Protein AF-A0A314UIG1-F1 (afdb_monomer)

InterPro domains:
  IPR002885 Pentatricopeptide repeat [PF13041] (67-99)
  IPR002885 Pentatricopeptide repeat [PF13041] (122-171)
  IPR002885 Pentatricopeptide repeat [PF13041] (192-241)
  IPR002885 Pentatricopeptide repeat [PF13041] (267-310)
  IPR002885 Pentatricopeptide repeat [PS51375] (88-122)
  IPR002885 Pentatricopeptide repeat [PS51375] (123-157)
  IPR002885 Pentatricopeptide repeat [PS51375] (158-192)
  IPR002885 Pentatricopeptide repeat [PS51375] (193-227)
  IPR002885 Pentatricopeptide repeat [PS51375] (228-262)
  IPR002885 Pentatricopeptide repeat [PS51375] (263-297)
  IPR002885 Pentatricopeptide repeat [PS51375] (298-332)
  IPR002885 Pentatricopeptide repeat [TIGR00756] (90-124)
  IPR002885 Pentatricopeptide repeat [TIGR00756] (125-158)
  IPR002885 Pentatricopeptide repeat [TIGR00756] (160-194)
  IPR002885 Pentatricopeptide repeat [TIGR00756] (195-229)
  IPR002885 Pentatricopeptide repeat [TIGR00756] (230-263)
  IPR002885 Pentatricopeptide repeat [TIGR00756] (266-299)
  IPR002885 Pentatricopeptide repeat [TIGR00756] (300-330)
  IPR011990 Tetratricopeptide-like helical domain superfamily [G3DSA:1.25.40.10] (63-114)
  IPR011990 Tetratricopeptide-like helical domain superfamily [G3DSA:1.25.40.10] (115-209)

Nearest PDB structures (foldseek):
  5orm-assembly1_A  TM=8.569E-01  e=7.584E-19  synthetic construct
  5i9f-assembly1_A  TM=6.625E-01  e=8.276E-19  unidentified
  5i9g-assembly1_C  TM=6.550E-01  e=1.030E-18  unidentified
  4wn4-assembly2_B  TM=7.844E-01  e=2.392E-14  synthetic construct
  4m57-assembly1_A  TM=5.563E-01  e=6.346E-13  Zea mays

Foldseek 3Di:
DDDDDDDDDDDDDDYDDDDDDDDDDDDDDDDDDDDDDDDDDDDDDDPDDDPDDPVCPDDVVVVQQDDDNLVVLVVVVVVCVVVVHDDAQVSLLVNLLNCLVVLNNVSSVVSVVVCVVSVHDHALSSLLSSLLSCLVVLNLVVSVVSQVVCVVVVHHHDPSSLLSSLLSCLVVLVVVVNVVSVVVCVVVVHDDDQSSLLSNLLSCLVVLVLVVSVVSVVVCVVVVHDHALSSLLSNLLSCLVVLNLVVSVVSVVVCVVVVHDHDLSSLLSSLLSCLVVLVLVVSVVSVVVCVVVPHDNAPSSLVSNLSSCVVVVNNVVSVVSVVVCVVVVHDDDD

Solvent-accessible surface area (backbone atoms only — not comparable to full-atom values): 19902 Å² total; per-residue (Å²): 133,87,77,87,85,87,88,86,84,85,87,86,87,85,89,85,86,92,86,86,85,85,82,88,85,86,83,90,91,86,84,91,82,84,88,89,83,86,86,89,84,89,82,91,82,82,96,76,93,81,95,66,69,76,85,60,64,70,76,60,64,72,67,51,75,79,81,82,53,66,65,60,53,52,54,54,51,53,48,38,50,74,71,71,48,82,83,48,64,66,56,46,41,52,49,28,45,50,29,27,75,72,69,40,49,70,58,18,51,49,46,51,52,49,33,53,74,72,70,40,74,82,48,72,68,48,52,39,46,51,32,39,34,26,25,76,70,69,37,51,69,60,25,50,51,49,56,50,51,37,47,75,72,73,41,77,82,48,73,67,41,53,46,34,52,42,50,28,27,38,71,74,65,43,55,75,58,31,50,54,54,50,52,50,39,46,74,73,68,48,77,82,48,71,69,47,50,43,43,49,34,48,28,27,35,70,72,70,37,55,68,62,28,51,53,49,53,50,51,36,48,74,71,72,41,78,84,48,66,69,42,46,40,38,50,30,45,30,25,27,73,68,72,35,55,70,61,20,48,51,47,51,50,53,36,49,77,71,68,44,75,83,50,71,68,41,47,39,41,50,28,34,35,26,8,74,70,63,42,48,68,63,21,48,54,48,51,48,51,37,46,75,72,71,42,80,83,46,68,68,40,53,51,29,44,36,50,18,27,51,76,70,68,39,54,68,62,24,51,53,50,52,50,52,44,50,74,71,69,50,79,79,88,126

Radius of gyration: 31.88 Å; Cα contacts (8 Å, |Δi|>4): 329; chains: 1; bounding box: 76×87×68 Å

pLDDT: mean 73.18, std 22.36, range [21.39, 90.88]

Organism: NCBI:txid2094558

Secondary structure (DSSP, 8-state):
-----------------------------------------S-----SS--STTTSSSSSTTGGGSS--HHHHHHHHHHHHHTTPPP-HHHHHHHHHHHHHTT-HHHHHHHHHHHHHTT----HHHHHHHHHHHHHTT-HHHHHHHHHHHHHTTPPP-HHHHHHHHHHHHHHT-HHHHHHHHHHHHHTTPPP-HHHHHHHHHHHTTTT-HHHHHHHHHHHHHTTPPP-HHHHHHHHHHHHHTT-HHHHHHHHHHHHHTTPPPPHHHHHHHHHHHHHTT-HHHHHHHHHHHHHTTPPPPHHHHHHHHHHHHHTT-HHHHHHHHHHHHHTTPPP--

Sequence (334 aa):
MVSSPSNASASPSTSSLASSCTRAPKPSPRTLLSIPSTTGAIWCFSASVTPCISAIRARRFLTWWSKGSVQFAEEVFSEMIRNGVSPNVYTYNILIRGFSGAGNLKMGLYFFGEMERNGCLPNVVTYNTLIDAYCKLKKIDQAFELLRSMALKGLEPNLISYNAVINGLCREGRMNETSQVLEEMKRKGFVPDEVTCNTLISGYCKEDNFHQALVLQEEMRRNGLSPNVVTYTALINAMCKAKNLNRAMEFFDQMRVKGLRPNQRTYTTLIDGFSQQGFLNEAYDVLKEMTENGFSPSVVTYNALINGYCLLGRMEDAIGILQDMTRKGLPLMS

Mean predicted aligned error: 15.35 Å

Structure (mmCIF, N/CA/C/O backbone):
data_AF-A0A314UIG1-F1
#
_entry.id   AF-A0A314UIG1-F1
#
loop_
_atom_site.group_PDB
_atom_site.id
_atom_site.type_symbol
_atom_site.label_atom_id
_atom_site.label_alt_id
_atom_site.label_comp_id
_atom_site.label_asym_id
_atom_site.label_entity_id
_atom_site.label_seq_id
_atom_site.pdbx_PDB_ins_code
_atom_site.Cartn_x
_atom_site.Cartn_y
_atom_site.Cartn_z
_atom_site.occupancy
_atom_site.B_iso_or_equiv
_atom_site.auth_seq_id
_atom_site.auth_comp_id
_atom_site.auth_asym_id
_atom_site.auth_atom_id
_atom_site.pdbx_PDB_model_num
ATOM 1 N N . MET A 1 1 ? -44.983 35.971 -24.949 1.00 33.09 1 MET A N 1
ATOM 2 C CA . MET A 1 1 ? -45.755 37.171 -25.333 1.00 33.09 1 MET A CA 1
ATOM 3 C C . MET A 1 1 ? -46.109 37.876 -24.028 1.00 33.09 1 MET A C 1
ATOM 5 O O . MET A 1 1 ? -46.758 37.249 -23.210 1.00 33.09 1 MET A O 1
ATOM 9 N N . VAL A 1 2 ? -45.345 38.909 -23.639 1.00 29.23 2 VAL A N 1
ATOM 10 C CA . VAL A 1 2 ? -45.645 40.340 -23.916 1.00 29.23 2 VAL A CA 1
ATOM 11 C C . VAL A 1 2 ? -46.856 40.745 -23.055 1.00 29.23 2 VAL A C 1
ATOM 13 O O . VAL A 1 2 ? -47.902 40.142 -23.213 1.00 29.23 2 VAL A O 1
ATOM 16 N N . SER A 1 3 ? -46.837 41.690 -22.117 1.00 27.62 3 SER A N 1
ATOM 17 C CA . SER A 1 3 ? -45.873 42.708 -21.687 1.00 27.62 3 SER A CA 1
ATOM 18 C C . SER A 1 3 ? -46.531 43.504 -20.540 1.00 27.62 3 SER A C 1
ATOM 20 O O . SER A 1 3 ? -47.755 43.615 -20.499 1.00 27.62 3 SER A O 1
ATOM 22 N N . SER A 1 4 ? -45.736 44.115 -19.655 1.00 28.28 4 SER A N 1
ATOM 23 C CA . SER A 1 4 ? -46.119 45.324 -18.889 1.00 28.28 4 SER A CA 1
ATOM 24 C C . SER A 1 4 ? -46.552 46.451 -19.860 1.00 28.28 4 SER A C 1
ATOM 26 O O . SER A 1 4 ? -46.252 46.310 -21.051 1.00 28.28 4 SER A O 1
ATOM 28 N N . PRO A 1 5 ? -47.175 47.585 -19.447 1.00 40.78 5 PRO A N 1
ATOM 29 C CA . PRO A 1 5 ? -46.446 48.648 -18.711 1.00 40.78 5 PRO A CA 1
ATOM 30 C C . PRO A 1 5 ? -47.380 49.546 -17.818 1.00 40.78 5 PRO A C 1
ATOM 32 O O . PRO A 1 5 ? -48.593 49.550 -17.973 1.00 40.78 5 PRO A O 1
ATOM 35 N N . SER A 1 6 ? -46.946 50.109 -16.683 1.00 26.45 6 SER A N 1
ATOM 36 C CA . SER A 1 6 ? -46.190 51.363 -16.451 1.00 26.45 6 SER A CA 1
ATOM 37 C C . SER A 1 6 ? -47.032 52.606 -16.107 1.00 26.45 6 SER A C 1
ATOM 39 O O . SER A 1 6 ? -48.026 52.882 -16.770 1.00 26.45 6 SER A O 1
ATOM 41 N N . ASN A 1 7 ? -46.423 53.417 -15.231 1.00 25.61 7 ASN A N 1
ATOM 42 C CA . ASN A 1 7 ? -46.521 54.875 -15.047 1.00 25.61 7 ASN A CA 1
ATOM 43 C C . ASN A 1 7 ? -47.641 55.424 -14.156 1.00 25.61 7 ASN A C 1
ATOM 45 O O . ASN A 1 7 ? -48.759 54.941 -14.191 1.00 25.61 7 ASN A O 1
ATOM 49 N N . ALA A 1 8 ? -47.465 56.520 -13.413 1.00 26.70 8 ALA A N 1
ATOM 50 C CA . ALA A 1 8 ? -46.333 57.313 -12.897 1.00 26.70 8 ALA A CA 1
ATOM 51 C C . ALA A 1 8 ? -46.978 58.584 -12.303 1.00 26.70 8 ALA A C 1
ATOM 53 O O . ALA A 1 8 ? -47.890 59.095 -12.939 1.00 26.70 8 ALA A O 1
ATOM 54 N N . SER A 1 9 ? -46.482 59.109 -11.173 1.00 25.02 9 SER A N 1
ATOM 55 C CA . SER A 1 9 ? -46.450 60.550 -10.790 1.00 25.02 9 SER A CA 1
ATOM 56 C C . SER A 1 9 ? -46.311 60.658 -9.262 1.00 25.02 9 SER A C 1
ATOM 58 O O . SER A 1 9 ? -47.168 60.166 -8.539 1.00 25.02 9 SER A O 1
ATOM 60 N N . ALA A 1 10 ? -45.165 61.073 -8.720 1.00 25.02 10 ALA A N 1
ATOM 61 C CA . ALA A 1 10 ? -44.702 62.458 -8.527 1.00 25.02 10 ALA A CA 1
ATOM 62 C C . ALA A 1 10 ? -45.019 62.993 -7.108 1.00 25.02 10 ALA A C 1
ATOM 64 O O . ALA A 1 10 ? -46.161 63.035 -6.671 1.00 25.02 10 ALA A O 1
ATOM 65 N N . SER A 1 11 ? -43.946 63.374 -6.409 1.00 24.02 11 SER A N 1
ATOM 66 C CA . SER A 1 11 ? -43.832 64.064 -5.106 1.00 24.02 11 SER A CA 1
ATOM 67 C C . SER A 1 11 ? -44.469 65.470 -5.093 1.00 24.02 11 SER A C 1
ATOM 69 O O . SER A 1 11 ? -44.664 66.007 -6.185 1.00 24.02 11 SER A O 1
ATOM 71 N N . PRO A 1 12 ? -44.720 66.126 -3.929 1.00 30.98 12 PRO A N 1
ATOM 72 C CA . PRO A 1 12 ? -43.694 66.997 -3.284 1.00 30.98 12 PRO A CA 1
ATOM 73 C C . PRO A 1 12 ? -43.841 67.122 -1.723 1.00 30.98 12 PRO A C 1
ATOM 75 O O . PRO A 1 12 ? -44.922 66.960 -1.179 1.00 30.98 12 PRO A O 1
ATOM 78 N N . SER A 1 13 ? -42.768 67.171 -0.914 1.00 23.00 13 SER A N 1
ATOM 79 C CA . SER A 1 13 ? -42.008 68.342 -0.393 1.00 23.00 13 SER A CA 1
ATOM 80 C C . SER A 1 13 ? -42.388 68.843 1.021 1.00 23.00 13 SER A C 1
ATOM 82 O O . SER A 1 13 ? -43.560 68.868 1.371 1.00 23.00 13 SER A O 1
ATOM 84 N N . THR A 1 14 ? -41.375 69.396 1.717 1.00 25.33 14 THR A N 1
ATOM 85 C CA . THR A 1 14 ? -41.363 70.266 2.932 1.00 25.33 14 THR A CA 1
ATOM 86 C C . THR A 1 14 ? -41.369 69.550 4.300 1.00 25.33 14 THR A C 1
ATOM 88 O O . THR A 1 14 ? -42.291 68.819 4.619 1.00 25.33 14 THR A O 1
ATOM 91 N N . SER A 1 15 ? -40.239 69.518 5.035 1.00 23.92 15 SER A N 1
ATOM 92 C CA . SER A 1 15 ? -39.657 70.540 5.959 1.00 23.92 15 SER A CA 1
ATOM 93 C C . SER A 1 15 ? -40.054 70.197 7.409 1.00 23.92 15 SER A C 1
ATOM 95 O O . SER A 1 15 ? -41.189 69.798 7.601 1.00 23.92 15 SER A O 1
ATOM 97 N N . SER A 1 16 ? -39.292 70.313 8.495 1.00 24.16 16 SER A N 1
ATOM 98 C CA . SER A 1 16 ? -38.015 70.931 8.882 1.00 24.16 16 SER A CA 1
ATOM 99 C C . SER A 1 16 ? -37.762 70.468 10.348 1.00 24.16 16 SER A C 1
ATOM 101 O O . SER A 1 16 ? -38.713 70.120 11.041 1.00 24.16 16 SER A O 1
ATOM 103 N N . LEU A 1 17 ? -36.533 70.209 10.812 1.00 27.31 17 LEU A N 1
ATOM 104 C CA . LEU A 1 17 ? -35.744 70.974 11.818 1.00 27.31 17 LEU A CA 1
ATOM 105 C C . LEU A 1 17 ? -34.985 69.894 12.633 1.00 27.31 17 LEU A C 1
ATOM 107 O O . LEU A 1 17 ? -35.617 69.040 13.238 1.00 27.31 17 LEU A O 1
ATOM 111 N N . ALA A 1 18 ? -33.678 69.673 12.485 1.00 24.95 18 ALA A N 1
ATOM 112 C CA . ALA A 1 18 ? -32.529 70.491 12.893 1.00 24.95 18 ALA A CA 1
ATOM 113 C C . ALA A 1 18 ? -32.310 70.586 14.420 1.00 24.95 18 ALA A C 1
ATOM 115 O O . ALA A 1 18 ? -32.952 71.372 15.105 1.00 24.95 18 ALA A O 1
ATOM 116 N N . SER A 1 19 ? -31.341 69.811 14.921 1.00 25.78 19 SER A N 1
ATOM 117 C CA . SER A 1 19 ? -30.297 70.159 15.916 1.00 25.78 19 SER A CA 1
ATOM 118 C C . SER A 1 19 ? -29.638 68.843 16.376 1.00 25.78 19 SER A C 1
ATOM 120 O O . SER A 1 19 ? -30.328 67.860 16.591 1.00 25.78 19 SER A O 1
ATOM 122 N N . SER A 1 20 ? -28.327 68.657 16.499 1.00 26.02 20 SER A N 1
ATOM 123 C CA . SER A 1 20 ? -27.146 69.498 16.305 1.00 26.02 20 SER A CA 1
ATOM 124 C C . SER A 1 20 ? -25.926 68.558 16.305 1.00 26.02 20 SER A C 1
ATOM 126 O O . SER A 1 20 ? -25.688 67.875 17.298 1.00 26.02 20 SER A O 1
ATOM 128 N N . CYS A 1 21 ? -25.145 68.526 15.221 1.00 22.70 21 CYS A N 1
ATOM 129 C CA . CYS A 1 21 ? -23.821 67.893 15.167 1.00 22.70 21 CYS A CA 1
ATOM 130 C C . CYS A 1 21 ? -22.794 68.923 14.687 1.00 22.70 21 CYS A C 1
ATOM 132 O O . CYS A 1 21 ? -22.942 69.492 13.605 1.00 22.70 21 CYS A O 1
ATOM 134 N N . THR A 1 22 ? -21.725 69.124 15.454 1.00 28.41 22 THR A N 1
ATOM 135 C CA . THR A 1 22 ? -20.537 69.892 15.063 1.00 28.41 22 THR A CA 1
ATOM 136 C C . THR A 1 22 ? -19.372 68.952 14.698 1.00 28.41 22 THR A C 1
ATOM 138 O O . THR A 1 22 ? -18.928 68.151 15.510 1.00 28.41 22 THR A O 1
ATOM 141 N N . ARG A 1 23 ? -18.960 69.059 13.417 1.00 26.19 23 ARG A N 1
ATOM 142 C CA . ARG A 1 23 ? -17.667 68.812 12.705 1.00 26.19 23 ARG A CA 1
ATOM 143 C C . ARG A 1 23 ? -16.524 68.057 13.430 1.00 26.19 23 ARG A C 1
ATOM 145 O O . ARG A 1 23 ? -16.112 68.494 14.489 1.00 26.19 23 ARG A O 1
ATOM 152 N N . ALA A 1 24 ? -16.002 66.925 12.908 1.00 25.25 24 ALA A N 1
ATOM 153 C CA . ALA A 1 24 ? -15.064 66.692 11.757 1.00 25.25 24 ALA A CA 1
ATOM 154 C C . ALA A 1 24 ? -13.559 66.887 12.132 1.00 25.25 24 ALA A C 1
ATOM 156 O O . ALA A 1 24 ? -13.332 67.722 13.000 1.00 25.25 24 ALA A O 1
ATOM 157 N N . PRO A 1 25 ? -12.530 66.214 11.522 1.00 28.94 25 PRO A N 1
ATOM 158 C CA . PRO A 1 25 ? -12.453 65.733 10.125 1.00 28.94 25 PRO A CA 1
ATOM 159 C C . PRO A 1 25 ? -11.744 64.369 9.839 1.00 28.94 25 PRO A C 1
ATOM 161 O O . PRO A 1 25 ? -11.112 63.755 10.691 1.00 28.94 25 PRO A O 1
ATOM 164 N N . LYS A 1 26 ? -11.862 63.912 8.576 1.00 31.61 26 LYS A N 1
ATOM 165 C CA . LYS A 1 26 ? -11.169 62.761 7.936 1.00 31.61 26 LYS A CA 1
ATOM 166 C C . LYS A 1 26 ? -9.724 63.117 7.512 1.00 31.61 26 LYS A C 1
ATOM 168 O O . LYS A 1 26 ? -9.427 64.305 7.401 1.00 31.61 26 LYS A O 1
ATOM 173 N N . PRO A 1 27 ? -8.891 62.127 7.110 1.00 27.33 27 PRO A N 1
ATOM 174 C CA . PRO A 1 27 ? -8.661 61.998 5.659 1.00 27.33 27 PRO A CA 1
ATOM 175 C C . PRO A 1 27 ? -8.496 60.563 5.085 1.00 27.33 27 PRO A C 1
ATOM 177 O O . PRO A 1 27 ? -7.788 59.722 5.618 1.00 27.33 27 PRO A O 1
ATOM 180 N N . SER A 1 28 ? -9.132 60.395 3.914 1.00 24.17 28 SER A N 1
ATOM 181 C CA . SER A 1 28 ? -8.752 59.706 2.654 1.00 24.17 28 SER A CA 1
ATOM 182 C C . SER A 1 28 ? -8.385 58.202 2.532 1.00 24.17 28 SER A C 1
ATOM 184 O O . SER A 1 28 ? -7.891 57.597 3.475 1.00 24.17 28 SER A O 1
ATOM 186 N N . PRO A 1 29 ? -8.610 57.598 1.333 1.00 32.72 29 PRO A N 1
ATOM 187 C CA . PRO A 1 29 ? -8.891 56.166 1.162 1.00 32.72 29 PRO A CA 1
ATOM 188 C C . PRO A 1 29 ? -7.926 55.400 0.224 1.00 32.72 29 PRO A C 1
ATOM 190 O O . PRO A 1 29 ? -7.609 55.877 -0.861 1.00 32.72 29 PRO A O 1
ATOM 193 N N . ARG A 1 30 ? -7.571 54.159 0.586 1.00 25.00 30 ARG A N 1
ATOM 194 C CA . ARG A 1 30 ? -7.129 53.025 -0.272 1.00 25.00 30 ARG A CA 1
ATOM 195 C C . ARG A 1 30 ? -7.316 51.759 0.593 1.00 25.00 30 ARG A C 1
ATOM 197 O O . ARG A 1 30 ? -6.871 51.785 1.729 1.00 25.00 30 ARG A O 1
ATOM 204 N N . THR A 1 31 ? -7.990 50.659 0.256 1.00 27.00 31 THR A N 1
ATOM 205 C CA . THR A 1 31 ? -8.534 50.096 -0.986 1.00 27.00 31 THR A CA 1
ATOM 206 C C . THR A 1 31 ? -9.674 49.136 -0.588 1.00 27.00 31 THR A C 1
ATOM 208 O O . THR A 1 31 ? -9.565 48.433 0.414 1.00 27.00 31 THR A O 1
ATOM 211 N N . LEU A 1 32 ? -10.771 49.136 -1.348 1.00 24.08 32 LEU A N 1
ATOM 212 C CA . LEU A 1 32 ? -11.947 48.262 -1.217 1.00 24.08 32 LEU A CA 1
ATOM 213 C C . LEU A 1 32 ? -11.684 46.839 -1.738 1.00 24.08 32 LEU A C 1
ATOM 215 O O . LEU A 1 32 ? -10.988 46.707 -2.740 1.00 24.08 32 LEU A O 1
ATOM 219 N N . LEU A 1 33 ? -12.320 45.838 -1.106 1.00 23.20 33 LEU A N 1
ATOM 220 C CA . LEU A 1 33 ? -13.122 44.724 -1.684 1.00 23.20 33 LEU A CA 1
ATOM 221 C C . LEU A 1 33 ? -13.411 43.695 -0.550 1.00 23.20 33 LEU A C 1
ATOM 223 O O . LEU A 1 33 ? -12.501 43.012 -0.094 1.00 23.20 33 LEU A O 1
ATOM 227 N N . SER A 1 34 ? -14.560 43.779 0.154 1.00 21.39 34 SER A N 1
ATOM 228 C CA . SER A 1 34 ? -15.824 43.004 -0.057 1.00 21.39 34 SER A CA 1
ATOM 229 C C . SER A 1 34 ? -15.658 41.479 0.171 1.00 21.39 34 SER A 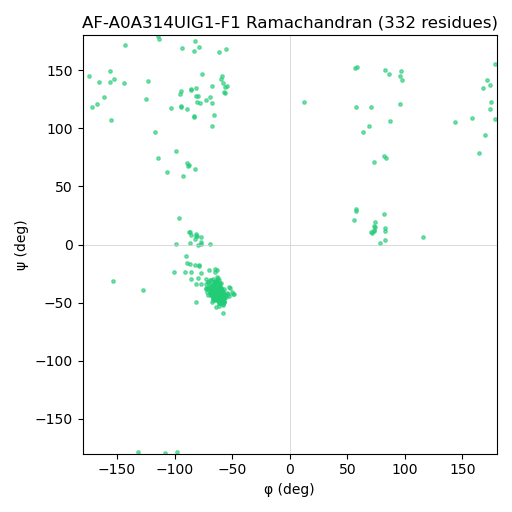C 1
ATOM 231 O O . SER A 1 34 ? -15.052 40.834 -0.676 1.00 21.39 34 SER A O 1
ATOM 233 N N . ILE A 1 35 ? -15.974 40.865 1.337 1.00 26.73 35 ILE A N 1
ATOM 234 C CA . ILE A 1 35 ? -17.287 40.508 1.983 1.00 26.73 35 ILE A CA 1
ATOM 235 C C . ILE A 1 35 ? -18.181 39.616 1.067 1.00 26.73 35 ILE A C 1
ATOM 237 O O . ILE A 1 35 ? -18.100 39.865 -0.134 1.00 26.73 35 ILE A O 1
ATOM 241 N N . PRO A 1 36 ? -19.117 38.707 1.496 1.00 40.69 36 PRO A N 1
ATOM 242 C CA . PRO A 1 36 ? -19.486 38.001 2.767 1.00 40.69 36 PRO A CA 1
ATOM 243 C C . PRO A 1 36 ? -19.690 36.449 2.567 1.00 40.69 36 PRO A C 1
ATOM 245 O O . PRO A 1 36 ? -19.547 35.946 1.463 1.00 40.69 36 PRO A O 1
ATOM 248 N N . SER A 1 37 ? -20.058 35.582 3.530 1.00 22.44 37 SER A N 1
ATOM 249 C CA . SER A 1 37 ? -21.412 35.508 4.119 1.00 22.44 37 SER A CA 1
ATOM 250 C C . SER A 1 37 ? -21.626 34.337 5.097 1.00 22.44 37 SER A C 1
ATOM 252 O O . SER A 1 37 ? -21.233 33.208 4.832 1.00 22.44 37 SER A O 1
ATOM 254 N N . THR A 1 38 ? -22.302 34.692 6.206 1.00 25.05 38 THR A N 1
ATOM 255 C CA . THR A 1 38 ? -23.365 33.968 6.945 1.00 25.05 38 THR A CA 1
ATOM 256 C C . THR A 1 38 ? -23.039 32.567 7.476 1.00 25.05 38 THR A C 1
ATOM 258 O O . THR A 1 38 ? -22.790 31.656 6.708 1.00 25.05 38 THR A O 1
ATOM 261 N N . THR A 1 39 ? -23.059 32.272 8.774 1.00 29.05 39 THR A N 1
ATOM 262 C CA . THR A 1 39 ? -24.029 32.659 9.812 1.00 29.05 39 THR A CA 1
ATOM 263 C C . THR A 1 39 ? -23.350 32.625 11.183 1.00 29.05 39 THR A C 1
ATOM 265 O O . THR A 1 39 ? -23.074 31.560 11.731 1.00 29.05 39 THR A O 1
ATOM 268 N N . GLY A 1 40 ? -23.088 33.804 11.741 1.00 28.92 40 GLY A N 1
ATOM 269 C CA . GLY A 1 40 ? -22.705 33.997 13.132 1.00 28.92 40 GLY A CA 1
ATOM 270 C C . GLY A 1 40 ? -23.781 34.820 13.816 1.00 28.92 40 GLY A C 1
ATOM 271 O O . GLY A 1 40 ? -23.801 36.032 13.663 1.00 28.92 40 GLY A O 1
ATOM 272 N N . ALA A 1 41 ? -24.695 34.146 14.499 1.00 30.39 41 ALA A N 1
ATOM 273 C CA . ALA A 1 41 ? -25.534 34.664 15.574 1.00 30.39 41 ALA A CA 1
ATOM 274 C C . ALA A 1 41 ? -26.491 33.535 15.925 1.00 30.39 41 ALA A C 1
ATOM 276 O O . ALA A 1 41 ? -27.176 33.057 15.028 1.00 30.39 41 ALA A O 1
ATOM 277 N N . ILE A 1 42 ? -26.496 33.106 17.186 1.00 27.81 42 ILE A N 1
ATOM 278 C CA . ILE A 1 42 ? -27.683 32.747 17.972 1.00 27.81 42 ILE A CA 1
ATOM 279 C C . ILE A 1 42 ? -27.174 32.163 19.316 1.00 27.81 42 ILE A C 1
ATOM 281 O O . ILE A 1 42 ? -26.472 31.156 19.353 1.00 27.81 42 ILE A O 1
ATOM 285 N N . TRP A 1 43 ? -27.521 32.883 20.393 1.00 25.61 43 TRP A N 1
ATOM 286 C CA . TRP A 1 43 ? -27.323 32.632 21.835 1.00 25.61 43 TRP A CA 1
ATOM 287 C C . TRP A 1 43 ? -25.981 33.012 22.496 1.00 25.61 43 TRP A C 1
ATOM 289 O O . TRP A 1 43 ? -25.216 32.175 22.963 1.00 25.61 43 TRP A O 1
ATOM 299 N N . CYS A 1 44 ? -25.793 34.321 22.699 1.00 27.36 44 CYS A N 1
ATOM 300 C CA . CYS A 1 44 ? -25.467 34.820 24.039 1.00 27.36 44 CYS A CA 1
ATOM 301 C C . CYS A 1 44 ? -26.792 34.979 24.792 1.00 27.36 44 CYS A C 1
ATOM 303 O O . CYS A 1 44 ? -27.539 35.874 24.426 1.00 27.36 44 CYS A O 1
ATOM 305 N N . PHE A 1 45 ? -27.097 34.154 25.795 1.00 23.12 45 PHE A N 1
ATOM 306 C CA . PHE A 1 45 ? -27.873 34.570 26.974 1.00 23.12 45 PHE A CA 1
ATOM 307 C C . PHE A 1 45 ? -27.743 33.523 28.096 1.00 23.12 45 PHE A C 1
ATOM 309 O O . PHE A 1 45 ? -27.746 32.327 27.840 1.00 23.12 45 PHE A O 1
ATOM 316 N N . SER A 1 46 ? -27.624 34.041 29.323 1.00 23.98 46 SER A N 1
ATOM 317 C CA . SER A 1 46 ? -27.444 33.396 30.638 1.00 23.98 46 SER A CA 1
ATOM 318 C C . SER A 1 46 ? -26.018 32.970 31.033 1.00 23.98 46 SER A C 1
ATOM 320 O O . SER A 1 46 ? -25.649 31.798 31.077 1.00 23.98 46 SER A O 1
ATOM 322 N N . ALA A 1 47 ? -25.233 33.975 31.423 1.00 33.84 47 ALA A N 1
ATOM 323 C CA . ALA A 1 47 ? -24.095 33.836 32.317 1.00 33.84 47 ALA A CA 1
ATOM 324 C C . ALA A 1 47 ? -24.588 33.450 33.721 1.00 33.84 47 ALA A C 1
ATOM 326 O O . ALA A 1 47 ? -25.082 34.305 34.449 1.00 33.84 47 ALA A O 1
ATOM 327 N N . SER A 1 48 ? -24.475 32.172 34.082 1.00 30.05 48 SER A N 1
ATOM 328 C CA . SER A 1 48 ? -24.321 31.666 35.454 1.00 30.05 48 SER A CA 1
ATOM 329 C C . SER A 1 48 ? -24.033 30.165 35.369 1.00 30.05 48 SER A C 1
ATOM 331 O O . SER A 1 48 ? -24.847 29.410 34.858 1.00 30.05 48 SER A O 1
ATOM 333 N N . VAL A 1 49 ? -22.861 29.754 35.865 1.00 33.97 49 VAL A N 1
ATOM 334 C CA . VAL A 1 49 ? -22.386 28.358 35.996 1.00 33.97 49 VAL A CA 1
ATOM 335 C C . VAL A 1 49 ? -21.981 27.641 34.690 1.00 33.97 49 VAL A C 1
ATOM 337 O O . VAL A 1 49 ? -22.667 26.731 34.251 1.00 33.97 49 VAL A O 1
ATOM 340 N N . THR A 1 50 ? -20.847 28.023 34.074 1.00 35.94 50 THR A N 1
ATOM 341 C CA . THR A 1 50 ? -19.796 27.134 33.473 1.00 35.94 50 THR A CA 1
ATOM 342 C C . THR A 1 50 ? -18.839 27.901 32.532 1.00 35.94 50 THR A C 1
ATOM 344 O O . THR A 1 50 ? -18.931 27.797 31.308 1.00 35.94 50 THR A O 1
ATOM 347 N N . PRO A 1 51 ? -17.847 28.650 33.046 1.00 32.00 51 PRO A N 1
ATOM 348 C CA . PRO A 1 51 ? -16.797 29.223 32.212 1.00 32.00 51 PRO A CA 1
ATOM 349 C C . PRO A 1 51 ? -15.538 28.345 32.267 1.00 32.00 51 PRO A C 1
ATOM 351 O O . PRO A 1 51 ? -14.619 28.649 33.011 1.00 32.00 51 PRO A O 1
ATOM 354 N N . CYS A 1 52 ? -15.486 27.248 31.503 1.00 35.25 52 CYS A N 1
ATOM 355 C CA . CYS A 1 52 ? -14.225 26.510 31.261 1.00 35.25 52 CYS A CA 1
ATOM 356 C C . CYS A 1 52 ? -14.207 25.739 29.928 1.00 35.25 52 CYS A C 1
ATOM 358 O O . CYS A 1 52 ? -13.161 25.608 29.299 1.00 35.25 52 CYS A O 1
ATOM 360 N N . ILE A 1 53 ? -15.353 25.253 29.442 1.00 43.00 53 ILE A N 1
ATOM 361 C CA . ILE A 1 53 ? -15.353 24.218 28.391 1.00 43.00 53 ILE A CA 1
ATOM 362 C C . ILE A 1 53 ? -15.388 24.788 26.957 1.00 43.00 53 ILE A C 1
ATOM 364 O O . ILE A 1 53 ? -14.924 24.134 26.022 1.00 43.00 53 ILE A O 1
ATOM 368 N N . SER A 1 54 ? -15.886 26.008 26.741 1.00 36.16 54 SER A N 1
ATOM 369 C CA . SER A 1 54 ? -16.020 26.585 25.390 1.00 36.16 54 SER A CA 1
ATOM 370 C C . SER A 1 54 ? -14.720 27.194 24.846 1.00 36.16 54 SER A C 1
ATOM 372 O O . SER A 1 54 ? -14.441 27.075 23.654 1.00 36.16 54 SER A O 1
ATOM 374 N N . ALA A 1 55 ? -13.881 27.783 25.702 1.00 35.44 55 ALA A N 1
ATOM 375 C CA . ALA A 1 55 ? -12.662 28.482 25.279 1.00 35.44 55 ALA A CA 1
ATOM 376 C C . ALA A 1 55 ? -11.497 27.541 24.906 1.00 35.44 55 ALA A C 1
ATOM 378 O O . ALA A 1 55 ? -10.634 27.898 24.104 1.00 35.44 55 ALA A O 1
ATOM 379 N N . ILE A 1 56 ? -11.484 26.315 25.436 1.00 40.78 56 ILE A N 1
ATOM 380 C CA . ILE A 1 56 ? -10.411 25.332 25.198 1.00 40.78 56 ILE A CA 1
ATOM 381 C C . ILE A 1 56 ? -10.618 24.582 23.864 1.00 40.78 56 ILE A C 1
ATOM 383 O O . ILE A 1 56 ? -9.681 24.018 23.303 1.00 40.78 56 ILE A O 1
ATOM 387 N N . ARG A 1 57 ? -11.831 24.609 23.295 1.00 40.97 57 ARG A N 1
ATOM 388 C CA . ARG A 1 57 ? -12.315 23.532 22.420 1.00 40.97 57 ARG A CA 1
ATOM 389 C C . ARG A 1 57 ? -11.964 23.590 20.930 1.00 40.97 57 ARG A C 1
ATOM 391 O O . ARG A 1 57 ? -12.079 22.555 20.290 1.00 40.97 57 ARG A O 1
ATOM 398 N N . ALA A 1 58 ? -11.542 24.718 20.349 1.00 38.28 58 ALA A N 1
ATOM 399 C CA . ALA A 1 58 ? -11.493 24.805 18.874 1.00 38.28 58 ALA A CA 1
ATOM 400 C C . ALA A 1 58 ? -10.159 25.252 18.251 1.00 38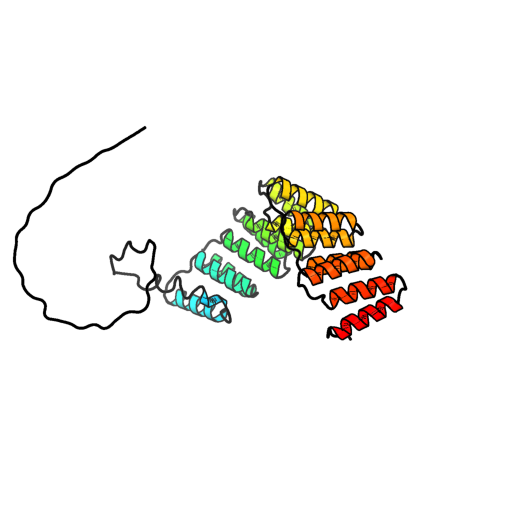.28 58 ALA A C 1
ATOM 402 O O . ALA A 1 58 ? -9.758 24.696 17.233 1.00 38.28 58 ALA A O 1
ATOM 403 N N . ARG A 1 59 ? -9.436 26.222 18.830 1.00 34.97 59 ARG A N 1
ATOM 404 C CA . ARG A 1 59 ? -8.210 26.769 18.198 1.00 34.97 59 ARG A CA 1
ATOM 405 C C . ARG A 1 59 ? -6.889 26.224 18.746 1.00 34.97 59 ARG A C 1
ATOM 407 O O . ARG A 1 59 ? -5.904 26.231 18.021 1.00 34.97 59 ARG A O 1
ATOM 414 N N . ARG A 1 60 ? -6.861 25.716 19.984 1.00 35.50 60 ARG A N 1
ATOM 415 C CA . ARG A 1 60 ? -5.654 25.121 20.597 1.00 35.50 60 ARG A CA 1
ATOM 416 C C . ARG A 1 60 ? -5.457 23.637 20.259 1.00 35.50 60 ARG A C 1
ATOM 418 O O . ARG A 1 60 ? -4.329 23.170 20.252 1.00 35.50 60 ARG A O 1
ATOM 425 N N . PHE A 1 61 ? -6.523 22.915 19.915 1.00 45.22 61 PHE A N 1
ATOM 426 C CA . PHE A 1 61 ? -6.462 21.475 19.624 1.00 45.22 61 PHE A CA 1
ATOM 427 C C . PHE A 1 61 ? -5.790 21.124 18.287 1.00 45.22 61 PHE A C 1
ATOM 429 O O . PHE A 1 61 ? -5.177 20.069 18.175 1.00 45.22 61 PHE A O 1
ATOM 436 N N . LEU A 1 62 ? -5.864 21.996 17.276 1.00 35.84 62 LEU A N 1
ATOM 437 C CA . LEU A 1 62 ? -5.205 21.758 15.983 1.00 35.84 62 LEU A CA 1
ATOM 438 C C . LEU A 1 62 ? -3.703 22.083 16.022 1.00 35.84 62 LEU A C 1
ATOM 440 O O . LEU A 1 62 ? -2.920 21.451 15.320 1.00 35.84 62 LEU A O 1
ATOM 444 N N . THR A 1 63 ? -3.280 23.018 16.878 1.00 36.03 63 THR A N 1
ATOM 445 C CA . THR A 1 63 ? -1.859 23.352 17.070 1.00 36.03 63 THR A CA 1
ATOM 446 C C . THR A 1 63 ? -1.121 22.342 17.958 1.00 36.03 63 THR A C 1
ATOM 448 O O . THR A 1 63 ? 0.103 22.253 17.881 1.00 36.03 63 THR A O 1
ATOM 451 N N . TRP A 1 64 ? -1.849 21.523 18.729 1.00 41.50 64 TRP A N 1
ATOM 452 C CA . TRP A 1 64 ? -1.307 20.472 19.600 1.00 41.50 64 TRP A CA 1
ATOM 453 C C . TRP A 1 64 ? -0.565 19.348 18.870 1.00 41.50 64 TRP A C 1
ATOM 455 O O . TRP A 1 64 ? 0.236 18.672 19.497 1.00 41.50 64 TRP A O 1
ATOM 465 N N . TRP A 1 65 ? -0.790 19.093 17.580 1.00 46.12 65 TRP A N 1
ATOM 466 C CA . TRP A 1 65 ? -0.286 17.847 16.977 1.00 46.12 65 TRP A CA 1
ATOM 467 C C . TRP A 1 65 ? 1.126 17.936 16.378 1.00 46.12 65 TRP A C 1
ATOM 469 O O . TRP A 1 65 ? 1.694 16.921 15.985 1.00 46.12 65 TRP A O 1
ATOM 479 N N . SER A 1 66 ? 1.710 19.133 16.263 1.00 41.72 66 SER A N 1
ATOM 480 C CA . SER A 1 66 ? 2.811 19.306 15.306 1.00 41.72 66 SER A CA 1
ATOM 481 C C . SER A 1 66 ? 4.231 19.033 15.808 1.00 41.72 66 SER A C 1
ATOM 483 O O . SER A 1 66 ? 5.072 18.846 14.939 1.00 41.72 66 SER A O 1
ATOM 485 N N . LYS A 1 67 ? 4.533 18.962 17.119 1.00 38.84 67 LYS A N 1
ATOM 486 C CA . LYS A 1 67 ? 5.859 18.553 17.659 1.00 38.84 67 LYS A CA 1
ATOM 487 C C . LYS A 1 67 ? 5.869 18.624 19.204 1.00 38.84 67 LYS A C 1
ATOM 489 O O . LYS A 1 67 ? 5.901 19.722 19.742 1.00 38.84 67 LYS A O 1
ATOM 494 N N . GLY A 1 68 ? 5.870 17.483 19.913 1.00 53.81 68 GLY A N 1
ATOM 495 C CA . GLY A 1 68 ? 6.232 17.410 21.353 1.00 53.81 68 GLY A CA 1
ATOM 496 C C . GLY A 1 68 ? 5.167 16.977 22.388 1.00 53.81 68 GLY A C 1
ATOM 497 O O . GLY A 1 68 ? 5.444 17.006 23.580 1.00 53.81 68 GLY A O 1
ATOM 498 N N . SER A 1 69 ? 3.970 16.545 21.982 1.00 58.12 69 SER A N 1
ATOM 499 C CA . SER A 1 69 ? 2.744 16.605 22.817 1.00 58.12 69 SER A CA 1
ATOM 500 C C . SER A 1 69 ? 2.327 15.362 23.619 1.00 58.12 69 SER A C 1
ATOM 502 O O . SER A 1 69 ? 1.148 15.212 23.934 1.00 58.12 69 SER A O 1
ATOM 504 N N . VAL A 1 70 ? 3.242 14.448 23.941 1.00 63.66 70 VAL A N 1
ATOM 505 C CA . VAL A 1 70 ? 2.886 13.205 24.662 1.00 63.66 70 VAL A CA 1
ATOM 506 C C . VAL A 1 70 ? 2.760 13.458 26.172 1.00 63.66 70 VAL A C 1
ATOM 508 O O . VAL A 1 70 ? 1.730 13.140 26.754 1.00 63.66 70 VAL A O 1
ATOM 511 N N . GLN A 1 71 ? 3.752 14.113 26.786 1.00 63.84 71 GLN A N 1
ATOM 512 C CA . GLN A 1 71 ? 3.745 14.456 28.221 1.00 63.84 71 GLN A CA 1
ATOM 513 C C . GLN A 1 71 ? 2.673 15.500 28.563 1.00 63.84 71 GLN A C 1
ATOM 515 O O . GLN A 1 71 ? 1.948 15.366 29.543 1.00 63.84 71 GLN A O 1
ATOM 520 N N . PHE A 1 72 ? 2.492 16.497 27.694 1.00 68.94 72 PHE A N 1
ATOM 521 C CA . PHE A 1 72 ? 1.485 17.541 27.892 1.00 68.94 72 PHE A CA 1
ATOM 522 C C . PHE A 1 72 ? 0.047 16.988 27.894 1.00 68.94 72 PHE A C 1
ATOM 524 O O . PHE A 1 72 ? -0.820 17.498 28.599 1.00 68.94 72 PHE A O 1
ATOM 531 N N . ALA A 1 73 ? -0.218 15.912 27.144 1.00 72.62 73 ALA A N 1
ATOM 532 C CA . ALA A 1 73 ? -1.522 15.252 27.160 1.00 72.62 73 ALA A CA 1
ATOM 533 C C . ALA A 1 73 ? -1.820 14.579 28.516 1.00 72.62 73 ALA A C 1
ATOM 535 O O . ALA A 1 73 ? -2.966 14.603 28.967 1.00 72.62 73 ALA A O 1
ATOM 536 N N . GLU A 1 74 ? -0.805 14.023 29.185 1.00 72.69 74 GLU A N 1
ATOM 537 C CA . GLU A 1 74 ? -0.928 13.412 30.518 1.00 72.69 74 GLU A CA 1
ATOM 538 C C . GLU A 1 74 ? -1.141 14.464 31.611 1.00 72.69 74 GLU A C 1
ATOM 540 O O . GLU A 1 74 ? -1.981 14.280 32.496 1.00 72.69 74 GLU A O 1
ATOM 545 N N . GLU A 1 75 ? -0.423 15.587 31.532 1.00 75.88 75 GLU A N 1
ATOM 546 C CA . GLU A 1 75 ? -0.570 16.712 32.460 1.00 75.88 75 GLU A CA 1
ATOM 547 C C . GLU A 1 75 ? -1.985 17.290 32.409 1.00 75.88 75 GLU A C 1
ATOM 549 O O . GLU A 1 75 ? -2.630 17.438 33.449 1.00 75.88 75 GLU A O 1
ATOM 554 N N . VAL A 1 76 ? -2.501 17.534 31.201 1.00 74.94 76 VAL A N 1
ATOM 555 C CA . VAL A 1 76 ? -3.856 18.064 30.998 1.00 74.94 76 VAL A CA 1
ATOM 556 C C . VAL A 1 76 ? -4.919 17.056 31.433 1.00 74.94 76 VAL A C 1
ATOM 558 O O . VAL A 1 76 ? -5.928 17.444 32.024 1.00 74.94 76 VAL A O 1
ATOM 561 N N . PHE A 1 77 ? -4.700 15.757 31.211 1.00 81.31 77 PHE A N 1
ATOM 562 C CA . PHE A 1 77 ? -5.595 14.720 31.729 1.00 81.31 77 PHE A CA 1
ATOM 563 C C . PHE A 1 77 ? -5.607 14.692 33.266 1.00 81.31 77 PHE A C 1
ATOM 565 O O . PHE A 1 77 ? -6.672 14.654 33.883 1.00 81.31 77 PHE A O 1
ATOM 572 N N . SER A 1 78 ? -4.434 14.792 33.891 1.00 80.88 78 SER A N 1
ATOM 573 C CA . SER A 1 78 ? -4.288 14.825 35.351 1.00 80.88 78 SER A CA 1
ATOM 574 C C . SER A 1 78 ? -4.877 16.096 35.964 1.00 80.88 78 SER A C 1
ATOM 576 O O . SER A 1 78 ? -5.427 16.072 37.063 1.00 80.88 78 SER A O 1
ATOM 578 N N . GLU A 1 79 ? -4.767 17.232 35.279 1.00 80.75 79 GLU A N 1
ATOM 579 C CA . GLU A 1 79 ? -5.405 18.490 35.670 1.00 80.75 79 GLU A CA 1
ATOM 580 C C . GLU A 1 79 ? -6.934 18.410 35.566 1.00 80.75 79 GLU A C 1
ATOM 582 O O . GLU A 1 79 ? -7.633 18.828 36.485 1.00 80.75 79 GLU A O 1
ATOM 587 N N . MET A 1 80 ? -7.465 17.806 34.500 1.00 80.06 80 MET A N 1
ATOM 588 C CA . MET A 1 80 ? -8.904 17.587 34.332 1.00 80.06 80 MET A CA 1
ATOM 589 C C . MET A 1 80 ? -9.493 16.760 35.488 1.00 80.06 80 MET A C 1
ATOM 591 O O . MET A 1 80 ? -10.524 17.142 36.044 1.00 80.06 80 MET A O 1
ATOM 595 N N . ILE A 1 81 ? -8.806 15.686 35.898 1.00 82.12 81 ILE A N 1
ATOM 596 C CA . ILE A 1 81 ? -9.212 14.860 37.047 1.00 82.12 81 ILE A CA 1
ATOM 597 C C . ILE A 1 81 ? -9.108 15.648 38.358 1.00 82.12 81 ILE A C 1
ATOM 599 O O . ILE A 1 81 ? -10.041 15.617 39.159 1.00 82.12 81 ILE A O 1
ATOM 603 N N . ARG A 1 82 ? -8.014 16.395 38.575 1.00 80.94 82 ARG A N 1
ATOM 604 C CA . ARG A 1 82 ? -7.844 17.246 39.771 1.00 80.94 82 ARG A CA 1
ATOM 605 C C . ARG A 1 82 ? -8.933 18.310 39.898 1.00 80.94 82 ARG A C 1
ATOM 607 O O . ARG A 1 82 ? -9.351 18.618 41.007 1.00 80.94 82 ARG A O 1
ATOM 614 N N . ASN A 1 83 ? -9.422 18.821 38.773 1.00 81.06 83 ASN A N 1
ATOM 615 C CA . ASN A 1 83 ? -10.525 19.778 38.715 1.00 81.06 83 ASN A CA 1
ATOM 616 C C . ASN A 1 83 ? -11.917 19.117 38.816 1.00 81.06 83 ASN A C 1
ATOM 618 O O . ASN A 1 83 ? -12.927 19.795 38.632 1.00 81.06 83 ASN A O 1
ATOM 622 N N . GLY A 1 84 ? -11.994 17.809 39.092 1.00 75.94 84 GLY A N 1
ATOM 623 C CA . GLY A 1 84 ? -13.249 17.082 39.301 1.00 75.94 84 GLY A CA 1
ATOM 624 C C . GLY A 1 84 ? -14.055 16.820 38.026 1.00 75.94 84 GLY A C 1
ATOM 625 O O . GLY A 1 84 ? -15.235 16.483 38.107 1.00 75.94 84 GLY A O 1
ATOM 626 N N . VAL A 1 85 ? -13.453 16.979 36.844 1.00 78.56 85 VAL A N 1
ATOM 627 C CA . VAL A 1 85 ? -14.126 16.724 35.567 1.00 78.56 85 VAL A CA 1
ATOM 628 C C . VAL A 1 85 ? -13.925 15.260 35.183 1.00 78.56 85 VAL A C 1
ATOM 630 O O . VAL A 1 85 ? -12.801 14.825 34.930 1.00 78.56 85 VAL A O 1
ATOM 633 N N . SER A 1 86 ? -15.017 14.495 35.113 1.00 77.00 86 SER A N 1
ATOM 634 C CA . SER A 1 86 ? -14.955 13.092 34.707 1.00 77.00 86 SER A CA 1
ATOM 635 C C . SER A 1 86 ? -14.607 12.966 33.214 1.00 77.00 86 SER A C 1
ATOM 637 O O . SER A 1 86 ? -15.263 13.582 32.362 1.00 77.00 86 SER A O 1
ATOM 639 N N . PRO A 1 87 ? -13.574 12.178 32.857 1.00 81.50 87 PRO A N 1
ATOM 640 C CA . PRO A 1 87 ? -13.301 11.858 31.465 1.00 81.50 87 PRO A CA 1
ATOM 641 C C . PRO A 1 87 ? -14.494 11.133 30.836 1.00 81.50 87 PRO A C 1
ATOM 643 O O . PRO A 1 87 ? -15.124 10.287 31.464 1.00 81.50 87 PRO A O 1
ATOM 646 N N . ASN A 1 88 ? -14.778 11.424 29.569 1.00 82.75 88 ASN A N 1
ATOM 647 C CA . ASN A 1 88 ? -15.778 10.697 28.793 1.00 82.75 88 ASN A CA 1
ATOM 648 C C . ASN A 1 88 ? -15.118 9.921 27.642 1.00 82.75 88 ASN A C 1
ATOM 650 O O . ASN A 1 88 ? -13.914 10.032 27.394 1.00 82.75 88 ASN A O 1
ATOM 654 N N . VAL A 1 89 ? -15.928 9.163 26.898 1.00 83.38 89 VAL A N 1
ATOM 655 C CA . VAL A 1 89 ? -15.488 8.360 25.742 1.00 83.38 89 VAL A CA 1
ATOM 656 C C . VAL A 1 89 ? -14.707 9.190 24.714 1.00 83.38 89 VAL A C 1
ATOM 658 O O . VAL A 1 89 ? -13.730 8.708 24.146 1.00 83.38 89 VAL A O 1
ATOM 661 N N . TYR A 1 90 ? -15.088 10.452 24.485 1.00 80.88 90 TYR A N 1
ATOM 662 C CA . TYR A 1 90 ? -14.380 11.324 23.545 1.00 80.88 90 TYR A CA 1
ATOM 663 C C . TYR A 1 90 ? -12.985 11.692 24.047 1.00 80.88 90 TYR A C 1
ATOM 665 O O . TYR A 1 90 ? -12.037 11.644 23.264 1.00 80.88 90 TYR A O 1
ATOM 673 N N . THR A 1 91 ? -12.844 12.020 25.334 1.00 83.19 91 THR A N 1
ATOM 674 C CA . THR A 1 91 ? -11.543 12.333 25.937 1.00 83.19 91 THR A CA 1
ATOM 675 C C . THR A 1 91 ? -10.591 11.146 25.810 1.00 83.19 91 THR A C 1
ATOM 677 O O . THR A 1 91 ? -9.480 11.309 25.306 1.00 83.19 91 THR A O 1
ATOM 680 N N . TYR A 1 92 ? -11.045 9.941 26.168 1.00 84.69 92 TYR A N 1
ATOM 681 C CA . TYR A 1 92 ? -10.233 8.732 26.019 1.00 84.69 92 TYR A CA 1
ATOM 682 C C . TYR A 1 92 ? -9.901 8.430 24.558 1.00 84.69 92 TYR A C 1
ATOM 684 O O . TYR A 1 92 ? -8.744 8.169 24.250 1.00 84.69 92 TYR A O 1
ATOM 692 N N . ASN A 1 93 ? -10.856 8.541 23.632 1.00 84.88 93 ASN A N 1
ATOM 693 C CA . ASN A 1 93 ? -10.595 8.291 22.211 1.00 84.88 93 ASN A CA 1
ATOM 694 C C . ASN A 1 93 ? -9.565 9.261 21.617 1.00 84.88 93 ASN A C 1
ATOM 696 O O . ASN A 1 93 ? -8.741 8.848 20.801 1.00 84.88 93 ASN A O 1
ATOM 700 N N . ILE A 1 94 ? -9.578 10.534 22.027 1.00 83.19 94 ILE A N 1
ATOM 701 C CA . ILE A 1 94 ? -8.569 11.517 21.607 1.00 83.19 94 ILE A CA 1
ATOM 702 C C . ILE A 1 94 ? -7.189 11.119 22.127 1.00 83.19 94 ILE A C 1
ATOM 704 O O . ILE A 1 94 ? -6.237 11.108 21.347 1.00 83.19 94 ILE A O 1
ATOM 708 N N . LEU A 1 95 ? -7.083 10.758 23.409 1.00 83.75 95 LEU A N 1
ATOM 709 C CA . LEU A 1 95 ? -5.822 10.323 24.011 1.00 83.75 95 LEU A CA 1
ATOM 710 C C . LEU A 1 95 ? -5.308 9.058 23.325 1.00 83.75 95 LEU A C 1
ATOM 712 O O . LEU A 1 95 ? -4.201 9.056 22.794 1.00 83.75 95 LEU A O 1
ATOM 716 N N . ILE A 1 96 ? -6.137 8.017 23.234 1.00 86.00 96 ILE A N 1
ATOM 717 C CA . ILE A 1 96 ? -5.795 6.743 22.594 1.00 86.00 96 ILE A CA 1
ATOM 718 C C . ILE A 1 96 ? -5.327 6.974 21.155 1.00 86.00 96 ILE A C 1
ATOM 720 O O . ILE A 1 96 ? -4.286 6.443 20.768 1.00 86.00 96 ILE A O 1
ATOM 724 N N . ARG A 1 97 ? -6.025 7.808 20.372 1.00 82.81 97 ARG A N 1
ATOM 725 C CA . ARG A 1 97 ? -5.617 8.164 19.003 1.00 82.81 97 ARG A CA 1
ATOM 726 C C . ARG A 1 97 ? -4.311 8.955 18.967 1.00 82.81 97 ARG A C 1
ATOM 728 O O . ARG A 1 97 ? -3.492 8.708 18.086 1.00 82.81 97 ARG A O 1
ATOM 735 N N . GLY A 1 98 ? -4.111 9.872 19.911 1.00 80.12 98 GLY A N 1
ATOM 736 C CA . GLY A 1 98 ? -2.876 10.637 20.101 1.00 80.12 98 GLY A CA 1
ATOM 737 C C . GLY A 1 98 ? -1.670 9.750 20.334 1.00 80.12 98 GLY A C 1
ATOM 738 O O . GLY A 1 98 ? -0.731 9.756 19.538 1.00 80.12 98 GLY A O 1
ATOM 739 N N . PHE A 1 99 ? -1.726 8.930 21.380 1.00 82.69 99 PHE A N 1
ATOM 740 C CA . PHE A 1 99 ? -0.639 8.023 21.736 1.00 82.69 99 PHE A CA 1
ATOM 741 C C . PHE A 1 99 ? -0.398 6.965 20.653 1.00 82.69 99 PHE A C 1
ATOM 743 O O . PHE A 1 99 ? 0.751 6.708 20.294 1.00 82.69 99 PHE A O 1
ATOM 750 N N . SER A 1 100 ? -1.466 6.420 20.061 1.00 82.50 100 SER A N 1
ATOM 751 C CA . SER A 1 100 ? -1.373 5.461 18.952 1.00 82.50 100 SER A CA 1
ATOM 752 C C . SER A 1 100 ? -0.739 6.071 17.699 1.00 82.50 100 SER A C 1
ATOM 754 O O . SER A 1 100 ? 0.112 5.447 17.069 1.00 82.50 100 SER A O 1
ATOM 756 N N . GLY A 1 101 ? -1.110 7.306 17.343 1.00 76.06 101 GLY A N 1
ATOM 757 C CA . GLY A 1 101 ? -0.539 8.032 16.206 1.00 76.06 101 GLY A CA 1
ATOM 758 C C . GLY A 1 101 ? 0.924 8.429 16.410 1.00 76.06 101 GLY A C 1
ATOM 759 O O . GLY A 1 101 ? 1.681 8.463 15.444 1.00 76.06 101 GLY A O 1
ATOM 760 N N . ALA A 1 102 ? 1.335 8.671 17.657 1.00 78.06 102 ALA A N 1
ATOM 761 C CA . ALA A 1 102 ? 2.723 8.935 18.035 1.00 78.06 102 ALA A CA 1
ATOM 762 C C . ALA A 1 102 ? 3.589 7.661 18.145 1.00 78.06 102 ALA A C 1
ATOM 764 O O . ALA A 1 102 ? 4.767 7.751 18.483 1.00 78.06 102 ALA A O 1
ATOM 765 N N . GLY A 1 103 ? 3.023 6.473 17.898 1.00 78.81 103 GLY A N 1
ATOM 766 C CA . GLY A 1 103 ? 3.721 5.188 18.010 1.00 78.81 103 GLY A CA 1
ATOM 767 C C . GLY A 1 103 ? 3.878 4.667 19.445 1.00 78.81 103 GLY A C 1
ATOM 768 O O . GLY A 1 103 ? 4.424 3.583 19.642 1.00 78.81 103 GLY A O 1
ATOM 769 N N . ASN A 1 104 ? 3.363 5.378 20.454 1.00 83.56 104 ASN A N 1
ATOM 770 C CA . ASN A 1 104 ? 3.373 4.938 21.850 1.00 83.56 104 ASN A CA 1
ATOM 771 C C . ASN A 1 104 ? 2.112 4.122 22.174 1.00 83.56 104 ASN A C 1
ATOM 773 O O . ASN A 1 104 ? 1.223 4.545 22.915 1.00 83.56 104 ASN A O 1
ATOM 777 N N . LEU A 1 105 ? 2.041 2.913 21.614 1.00 85.19 105 LEU A N 1
ATOM 778 C CA . LEU A 1 105 ? 0.913 2.005 21.832 1.00 85.19 105 LEU A CA 1
ATOM 779 C C . LEU A 1 105 ? 0.745 1.613 23.310 1.00 85.19 105 LEU A C 1
ATOM 781 O O . LEU A 1 105 ? -0.379 1.412 23.758 1.00 85.19 105 LEU A O 1
ATOM 785 N N . LYS A 1 106 ? 1.835 1.553 24.087 1.00 86.81 106 LYS A N 1
ATOM 786 C CA . LYS A 1 106 ? 1.784 1.223 25.521 1.00 86.81 106 LYS A CA 1
ATOM 787 C C . LYS A 1 106 ? 0.883 2.198 26.281 1.00 86.81 106 LYS A C 1
ATOM 789 O O . LYS A 1 106 ? 0.021 1.759 27.038 1.00 86.81 106 LYS A O 1
ATOM 794 N N . MET A 1 107 ? 1.039 3.498 26.031 1.00 84.25 107 MET A N 1
ATOM 795 C CA . MET A 1 107 ? 0.168 4.512 26.629 1.00 84.25 107 MET A CA 1
ATOM 796 C C . MET A 1 107 ? -1.250 4.472 26.061 1.00 84.25 107 MET A C 1
ATOM 798 O O . MET A 1 107 ? -2.207 4.623 26.815 1.00 84.25 107 MET A O 1
ATOM 802 N N . GLY A 1 108 ? -1.413 4.186 24.765 1.00 86.06 108 GLY A N 1
ATOM 803 C CA . GLY A 1 108 ? -2.739 3.960 24.180 1.00 86.06 108 GLY A CA 1
ATOM 804 C C . GLY A 1 108 ? -3.522 2.853 24.901 1.00 86.06 108 GLY A C 1
ATOM 805 O O . GLY A 1 108 ? -4.690 3.037 25.231 1.00 86.06 108 GLY A O 1
ATOM 806 N N . LEU A 1 109 ? -2.864 1.736 25.223 1.00 88.25 109 LEU A N 1
ATOM 807 C CA . LEU A 1 109 ? -3.465 0.623 25.967 1.00 88.25 109 LEU A CA 1
ATOM 808 C C . LEU A 1 109 ? -3.685 0.940 27.447 1.00 88.25 109 LEU A C 1
ATOM 810 O O . LEU A 1 109 ? -4.673 0.485 28.017 1.00 88.25 109 LEU A O 1
ATOM 814 N N . TYR A 1 110 ? -2.806 1.738 28.061 1.00 88.75 110 TYR A N 1
ATOM 815 C CA . TYR A 1 110 ? -3.023 2.241 29.418 1.00 88.75 110 TYR A CA 1
ATOM 816 C C . TYR A 1 110 ? -4.336 3.027 29.497 1.00 88.75 110 TYR A C 1
ATOM 818 O O . TYR A 1 110 ? -5.195 2.694 30.307 1.00 88.75 110 TYR A O 1
ATOM 826 N N . PHE A 1 111 ? -4.541 3.998 28.600 1.00 87.12 111 PHE A N 1
ATOM 827 C CA . PHE A 1 111 ? -5.781 4.779 28.566 1.00 87.12 111 PHE A CA 1
ATOM 828 C C . PHE A 1 111 ? -7.008 3.949 28.180 1.00 87.12 111 PHE A C 1
ATOM 830 O O . PHE A 1 111 ? -8.099 4.245 28.654 1.00 87.12 111 PHE A O 1
ATOM 837 N N . PHE A 1 112 ? -6.844 2.898 27.373 1.00 88.62 112 PHE A N 1
ATOM 838 C CA . PHE A 1 112 ? -7.915 1.939 27.101 1.00 88.62 112 PHE A CA 1
ATOM 839 C C . PHE A 1 112 ? -8.326 1.156 28.360 1.00 88.62 112 PHE A C 1
ATOM 841 O O . PHE A 1 112 ? -9.511 1.070 28.664 1.00 88.62 112 PHE A O 1
ATOM 848 N N . GLY A 1 113 ? -7.364 0.648 29.135 1.00 87.94 113 GLY A N 1
ATOM 849 C CA . GLY A 1 113 ? -7.652 -0.035 30.400 1.00 87.94 113 GLY A CA 1
ATOM 850 C C . GLY A 1 113 ? -8.222 0.906 31.466 1.00 87.94 113 GLY A C 1
ATOM 851 O O . GLY A 1 113 ? -9.158 0.546 32.174 1.00 87.94 113 GLY A O 1
ATOM 852 N N . GLU A 1 114 ? -7.710 2.136 31.553 1.00 87.75 114 GLU A N 1
ATOM 853 C CA . GLU A 1 114 ? -8.262 3.176 32.429 1.00 87.75 114 GLU A CA 1
ATOM 854 C C . GLU A 1 114 ? -9.699 3.539 32.048 1.00 87.75 114 GLU A C 1
ATOM 856 O O . GLU A 1 114 ? -10.536 3.739 32.925 1.00 87.75 114 GLU A O 1
ATOM 861 N N . MET A 1 115 ? -10.010 3.594 30.754 1.00 89.19 115 MET A N 1
ATOM 862 C CA . MET A 1 115 ? -11.365 3.827 30.266 1.00 89.19 115 MET A CA 1
ATOM 863 C C . MET A 1 115 ? -12.331 2.743 30.779 1.00 89.19 115 MET A C 1
ATOM 865 O O . MET A 1 115 ? -13.377 3.077 31.336 1.00 89.19 115 MET A O 1
ATOM 869 N N . GLU A 1 116 ? -11.949 1.464 30.691 1.00 86.88 116 GLU A N 1
ATOM 870 C CA . GLU A 1 116 ? -12.760 0.347 31.199 1.00 86.88 116 GLU A CA 1
ATOM 871 C C . GLU A 1 116 ? -12.906 0.364 32.729 1.00 86.88 116 GLU A C 1
ATOM 873 O O . GLU A 1 116 ? -14.008 0.167 33.243 1.00 86.88 116 GLU A O 1
ATOM 878 N N . ARG A 1 117 ? -11.827 0.660 33.469 1.00 86.81 117 ARG A N 1
ATOM 879 C CA . ARG A 1 117 ? -11.847 0.757 34.944 1.00 86.81 117 ARG A CA 1
ATOM 880 C C . ARG A 1 117 ? -12.747 1.875 35.455 1.00 86.81 117 ARG A C 1
ATOM 882 O O . ARG A 1 117 ? -13.400 1.709 36.479 1.00 86.81 117 ARG A O 1
ATOM 889 N N . ASN A 1 118 ? -12.803 2.990 34.732 1.00 83.94 118 ASN A N 1
ATOM 890 C CA . ASN A 1 118 ? -13.666 4.124 35.060 1.00 83.94 118 ASN A CA 1
ATOM 891 C C . ASN A 1 118 ? -15.121 3.927 34.586 1.00 83.94 118 ASN A C 1
ATOM 893 O O . ASN A 1 118 ? -15.908 4.872 34.609 1.00 83.94 118 ASN A O 1
ATOM 897 N N . GLY A 1 119 ? -15.490 2.725 34.122 1.00 81.25 119 GLY A N 1
ATOM 898 C CA . GLY A 1 119 ? -16.844 2.406 33.660 1.00 81.25 119 GLY A CA 1
ATOM 899 C C . GLY A 1 119 ? -17.229 3.074 32.336 1.00 81.25 119 GLY A C 1
ATOM 900 O O . GLY A 1 119 ? -18.397 3.049 31.948 1.00 81.25 119 GLY A O 1
ATOM 901 N N . CYS A 1 120 ? -16.272 3.672 31.622 1.00 85.00 120 CYS A N 1
ATOM 902 C CA . CYS A 1 120 ? -16.501 4.228 30.296 1.00 85.00 120 CYS A CA 1
ATOM 903 C C . CYS A 1 120 ? -16.400 3.099 29.266 1.00 85.00 120 CYS A C 1
ATOM 905 O O . CYS A 1 120 ? -15.321 2.577 29.014 1.00 85.00 120 CYS A O 1
ATOM 907 N N . LEU A 1 121 ? -17.515 2.710 28.647 1.00 85.00 121 LEU A N 1
ATOM 908 C CA . LEU A 1 121 ? -17.517 1.598 27.694 1.00 85.00 121 LEU A CA 1
ATOM 909 C C . LEU A 1 121 ? -16.832 1.987 26.370 1.00 85.00 121 LEU A C 1
ATOM 911 O O . LEU A 1 121 ? -17.248 2.969 25.739 1.00 85.00 121 LEU A O 1
ATOM 915 N N . PRO A 1 122 ? -15.799 1.243 25.923 1.00 87.19 122 PRO A N 1
ATOM 916 C CA . PRO A 1 122 ? -15.195 1.441 24.610 1.00 87.19 122 PRO A CA 1
ATOM 917 C C . PRO A 1 122 ? -16.217 1.272 23.488 1.00 87.19 122 PRO A C 1
ATOM 919 O O . PRO A 1 122 ? -17.100 0.421 23.563 1.00 87.19 122 PRO A O 1
ATOM 922 N N . ASN A 1 123 ? -16.079 2.059 22.423 1.00 88.06 123 ASN A N 1
ATOM 923 C CA . ASN A 1 123 ? -16.941 1.960 21.248 1.00 88.06 123 ASN A CA 1
ATOM 924 C C . ASN A 1 123 ? -16.153 1.505 20.011 1.00 88.06 123 ASN A C 1
ATOM 926 O O . ASN A 1 123 ? -14.937 1.314 20.054 1.00 88.06 123 ASN A O 1
ATOM 930 N N . VAL A 1 124 ? -16.850 1.368 18.879 1.00 87.69 124 VAL A N 1
ATOM 931 C CA . VAL A 1 124 ? -16.255 0.973 17.590 1.00 87.69 124 VAL A CA 1
ATOM 932 C C . VAL A 1 124 ? -15.052 1.851 17.214 1.00 87.69 124 VAL A C 1
ATOM 934 O O . VAL A 1 124 ? -14.051 1.356 16.705 1.00 87.69 124 VAL A O 1
ATOM 937 N N . VAL A 1 125 ? -15.106 3.157 17.504 1.00 86.94 125 VAL A N 1
ATOM 938 C CA . VAL A 1 125 ? -14.012 4.094 17.199 1.00 86.94 125 VAL A CA 1
ATOM 939 C C . VAL A 1 125 ? -12.779 3.807 18.057 1.00 86.94 125 VAL A C 1
ATOM 941 O O . VAL A 1 125 ? -11.661 3.848 17.540 1.00 86.94 125 VAL A O 1
ATOM 944 N N . THR A 1 126 ? -12.967 3.488 19.341 1.00 87.25 126 THR A N 1
ATOM 945 C CA . THR A 1 126 ? -11.881 3.100 20.251 1.00 87.25 126 THR A CA 1
ATOM 946 C C . THR A 1 126 ? -11.146 1.867 19.723 1.00 87.25 126 THR A C 1
ATOM 948 O O . THR A 1 126 ? -9.925 1.891 19.564 1.00 87.25 126 THR A O 1
ATOM 951 N N . TYR A 1 127 ? -11.901 0.822 19.373 1.00 89.94 127 TYR A N 1
ATOM 952 C CA . TYR A 1 127 ? -11.357 -0.421 18.828 1.00 89.94 127 TYR A CA 1
ATOM 953 C C . TYR A 1 127 ? -10.652 -0.206 17.489 1.00 89.94 127 TYR A C 1
ATOM 955 O O . TYR A 1 127 ? -9.502 -0.611 17.340 1.00 89.94 127 TYR A O 1
ATOM 963 N N . ASN A 1 128 ? -11.276 0.504 16.546 1.00 90.38 128 ASN A N 1
ATOM 964 C CA . ASN A 1 128 ? -10.681 0.776 15.235 1.00 90.38 128 ASN A CA 1
ATOM 965 C C . ASN A 1 128 ? -9.365 1.551 15.341 1.00 90.38 128 ASN A C 1
ATOM 967 O O . ASN A 1 128 ? -8.427 1.281 14.594 1.00 90.38 128 ASN A O 1
ATOM 971 N N . THR A 1 129 ? -9.279 2.487 16.289 1.00 88.81 129 THR A N 1
ATOM 972 C CA . THR A 1 129 ? -8.054 3.255 16.539 1.00 88.81 129 THR A CA 1
ATOM 973 C C . THR A 1 129 ? -6.919 2.349 17.012 1.00 88.81 129 THR A C 1
ATOM 975 O O . THR A 1 129 ? -5.799 2.466 16.519 1.00 88.81 129 THR A O 1
ATOM 978 N N . LEU A 1 130 ? -7.202 1.431 17.940 1.00 89.69 130 LEU A N 1
ATOM 979 C CA . LEU A 1 130 ? -6.206 0.481 18.431 1.00 89.69 130 LEU A CA 1
ATOM 980 C C . LEU A 1 130 ? -5.824 -0.545 17.361 1.00 89.69 130 LEU A C 1
ATOM 982 O O . LEU A 1 130 ? -4.640 -0.805 17.183 1.00 89.69 130 LEU A O 1
ATOM 986 N N . ILE A 1 131 ? -6.791 -1.082 16.612 1.00 90.31 131 ILE A N 1
ATOM 987 C CA . ILE A 1 131 ? -6.550 -2.021 15.505 1.00 90.31 131 ILE A CA 1
ATOM 988 C C . ILE A 1 131 ? -5.612 -1.395 14.466 1.00 90.31 131 ILE A C 1
ATOM 990 O O . ILE A 1 131 ? -4.603 -2.005 14.114 1.00 90.31 131 ILE A O 1
ATOM 994 N N . ASP A 1 132 ? -5.879 -0.160 14.026 1.00 88.00 132 ASP A N 1
ATOM 995 C CA . ASP A 1 132 ? -4.998 0.572 13.104 1.00 88.00 132 ASP A CA 1
ATOM 996 C C . ASP A 1 132 ? -3.594 0.787 13.700 1.00 88.00 132 ASP A C 1
ATOM 998 O O . ASP A 1 132 ? -2.586 0.635 13.006 1.00 88.00 132 ASP A O 1
ATOM 1002 N N . ALA A 1 133 ? -3.499 1.067 15.004 1.00 88.00 133 ALA A N 1
ATOM 1003 C CA . ALA A 1 133 ? -2.223 1.207 15.704 1.00 88.00 133 ALA A CA 1
ATOM 1004 C C . ALA A 1 133 ? -1.411 -0.100 15.721 1.00 88.00 133 ALA A C 1
ATOM 1006 O O . ALA A 1 133 ? -0.226 -0.096 15.379 1.00 88.00 133 ALA A O 1
ATOM 1007 N N . TYR A 1 134 ? -2.044 -1.224 16.068 1.00 89.94 134 TYR A N 1
ATOM 1008 C CA . TYR A 1 134 ? -1.423 -2.551 16.028 1.00 89.94 134 TYR A CA 1
ATOM 1009 C C . TYR A 1 134 ? -0.985 -2.922 14.606 1.00 89.94 134 TYR A C 1
ATOM 1011 O O . TYR A 1 134 ? 0.139 -3.392 14.416 1.00 89.94 134 TYR A O 1
ATOM 1019 N N . CYS A 1 135 ? -1.811 -2.619 13.598 1.00 88.00 135 CYS A N 1
ATOM 1020 C CA . CYS A 1 135 ? -1.475 -2.840 12.191 1.00 88.00 135 CYS A CA 1
ATOM 1021 C C . CYS A 1 135 ? -0.251 -2.030 11.746 1.00 88.00 135 CYS A C 1
ATOM 1023 O O . CYS A 1 135 ? 0.638 -2.554 11.075 1.00 88.00 135 CYS A O 1
ATOM 1025 N N . LYS A 1 136 ? -0.148 -0.761 12.160 1.00 84.69 136 LYS A N 1
ATOM 1026 C CA . LYS A 1 136 ? 1.023 0.089 11.877 1.00 84.69 136 LYS A CA 1
ATOM 1027 C C . LYS A 1 136 ? 2.301 -0.413 12.545 1.00 84.69 136 LYS A C 1
ATOM 1029 O O . LYS A 1 136 ? 3.377 -0.259 11.973 1.00 84.69 136 LYS A O 1
ATOM 1034 N N . LEU A 1 137 ? 2.183 -1.031 13.718 1.00 85.50 137 LEU A N 1
ATOM 1035 C CA . LEU A 1 137 ? 3.299 -1.625 14.456 1.00 85.50 137 LEU A CA 1
ATOM 1036 C C . LEU A 1 137 ? 3.629 -3.062 14.025 1.00 85.50 137 LEU A C 1
ATOM 1038 O O . LEU A 1 137 ? 4.466 -3.693 14.666 1.00 85.50 137 LEU A O 1
ATOM 1042 N N . LYS A 1 138 ? 3.005 -3.566 12.948 1.00 85.06 138 LYS A N 1
ATOM 1043 C CA . LYS A 1 138 ? 3.176 -4.939 12.435 1.00 85.06 138 LYS A CA 1
ATOM 1044 C C . LYS A 1 138 ? 2.847 -6.023 13.469 1.00 85.06 138 LYS A C 1
ATOM 1046 O O . LYS A 1 138 ? 3.433 -7.095 13.465 1.00 85.06 138 LYS A O 1
ATOM 1051 N N . LYS A 1 139 ? 1.920 -5.736 14.382 1.00 87.69 139 LYS A N 1
ATOM 1052 C CA . LYS A 1 139 ? 1.448 -6.678 15.403 1.00 87.69 139 LYS A CA 1
ATOM 1053 C C . LYS A 1 139 ? 0.043 -7.155 15.045 1.00 87.69 139 LYS A C 1
ATOM 1055 O O . LYS A 1 139 ? -0.923 -6.858 15.746 1.00 87.69 139 LYS A O 1
ATOM 1060 N N . ILE A 1 140 ? -0.073 -7.823 13.899 1.00 87.25 140 ILE A N 1
ATOM 1061 C CA . ILE A 1 140 ? -1.366 -8.148 13.283 1.00 87.25 140 ILE A CA 1
ATOM 1062 C C . ILE A 1 140 ? -2.170 -9.164 14.100 1.00 87.25 140 ILE A C 1
ATOM 1064 O O . ILE A 1 140 ? -3.384 -9.013 14.216 1.00 87.25 140 ILE A O 1
ATOM 1068 N N . ASP A 1 141 ? -1.521 -10.122 14.760 1.00 88.25 141 ASP A N 1
ATOM 1069 C CA . ASP A 1 141 ? -2.235 -11.115 15.577 1.00 88.25 141 ASP A CA 1
ATOM 1070 C C . ASP A 1 141 ? -2.994 -10.450 16.740 1.00 88.25 141 ASP A C 1
ATOM 1072 O O . ASP A 1 141 ? -4.157 -10.757 16.997 1.00 88.25 141 ASP A O 1
ATOM 1076 N N . GLN A 1 142 ? -2.392 -9.429 17.359 1.00 89.69 142 GLN A N 1
ATOM 1077 C CA . GLN A 1 142 ? -3.038 -8.630 18.406 1.00 89.69 142 GLN A CA 1
ATOM 1078 C C . GLN A 1 142 ? -4.180 -7.761 17.852 1.00 89.69 142 GLN A C 1
ATOM 1080 O O . GLN A 1 142 ? -5.169 -7.504 18.543 1.00 89.69 142 GLN A O 1
ATOM 1085 N N . ALA A 1 143 ? -4.084 -7.326 16.591 1.00 89.19 143 ALA A N 1
ATOM 1086 C CA . ALA A 1 143 ? -5.178 -6.631 15.917 1.00 89.19 143 ALA A CA 1
ATOM 1087 C C . ALA A 1 143 ? -6.390 -7.563 15.709 1.00 89.19 143 ALA A C 1
ATOM 1089 O O . ALA A 1 143 ? -7.527 -7.139 15.923 1.00 89.19 143 ALA A O 1
ATOM 1090 N N . PHE A 1 144 ? -6.163 -8.839 15.373 1.00 87.44 144 PHE A N 1
ATOM 1091 C CA . PHE A 1 144 ? -7.225 -9.847 15.288 1.00 87.44 144 PHE A CA 1
ATOM 1092 C C . PHE A 1 144 ? -7.840 -10.184 16.645 1.00 87.44 144 PHE A C 1
ATOM 1094 O O . PHE A 1 144 ? -9.059 -10.333 16.739 1.00 87.44 144 PHE A O 1
ATOM 1101 N N . GLU A 1 145 ? -7.032 -10.283 17.701 1.00 90.12 145 GLU A N 1
ATOM 1102 C CA . GLU A 1 145 ? -7.538 -10.467 19.066 1.00 90.12 145 GLU A CA 1
ATOM 1103 C C . GLU A 1 145 ? -8.479 -9.327 19.469 1.00 90.12 145 GLU A C 1
ATOM 1105 O O . GLU A 1 145 ? -9.563 -9.581 19.999 1.00 90.12 145 GLU A O 1
ATOM 1110 N N . LEU A 1 146 ? -8.123 -8.077 19.149 1.00 89.12 146 LEU A N 1
ATOM 1111 C CA . LEU A 1 146 ? -9.003 -6.932 19.378 1.00 89.12 146 LEU A CA 1
ATOM 1112 C C . LEU A 1 146 ? -10.279 -6.981 18.537 1.00 89.12 146 LEU A C 1
ATOM 1114 O O . LEU A 1 146 ? -11.350 -6.681 19.064 1.00 89.12 146 LEU A O 1
ATOM 1118 N N . LEU A 1 147 ? -10.188 -7.374 17.265 1.00 87.69 147 LEU A N 1
ATOM 1119 C CA . LEU A 1 147 ? -11.356 -7.518 16.393 1.00 87.69 147 LEU A CA 1
ATOM 1120 C C . LEU A 1 147 ? -12.328 -8.586 16.931 1.00 87.69 147 LEU A C 1
ATOM 1122 O O . LEU A 1 147 ? -13.539 -8.373 16.952 1.00 87.69 147 LEU A O 1
ATOM 1126 N N . ARG A 1 148 ? -11.805 -9.709 17.440 1.00 87.00 148 ARG A N 1
ATOM 1127 C CA . ARG A 1 148 ? -12.605 -10.758 18.098 1.00 87.00 148 ARG A CA 1
ATOM 1128 C C . ARG A 1 148 ? -13.181 -10.285 19.432 1.00 87.00 148 ARG A C 1
ATOM 1130 O O . ARG A 1 148 ? -14.351 -10.530 19.710 1.00 87.00 148 ARG A O 1
ATOM 1137 N N . SER A 1 149 ? -12.389 -9.582 20.244 1.00 88.88 149 SER A N 1
ATOM 1138 C CA . SER A 1 149 ? -12.836 -9.000 21.519 1.00 88.88 149 SER A CA 1
ATOM 1139 C C . SER A 1 149 ? -13.994 -8.022 21.321 1.00 88.88 149 SER A C 1
ATOM 1141 O O . SER A 1 149 ? -14.945 -8.032 22.099 1.00 88.88 149 SER A O 1
ATOM 1143 N N . MET A 1 150 ? -13.938 -7.215 20.260 1.00 89.50 150 MET A N 1
ATOM 1144 C CA . MET A 1 150 ? -15.005 -6.299 19.870 1.00 89.50 150 MET A CA 1
ATOM 1145 C C . MET A 1 150 ? -16.323 -7.056 19.628 1.00 89.50 150 MET A C 1
ATOM 1147 O O . MET A 1 150 ? -17.334 -6.725 20.249 1.00 89.50 150 MET A O 1
ATOM 1151 N N . ALA A 1 151 ? -16.288 -8.132 18.833 1.00 85.12 151 ALA A N 1
ATOM 1152 C CA . ALA A 1 151 ? -17.459 -8.970 18.566 1.00 85.12 151 ALA A CA 1
ATOM 1153 C C . ALA A 1 151 ? -18.016 -9.640 19.839 1.00 85.12 151 ALA A C 1
ATOM 1155 O O . ALA A 1 151 ? -19.226 -9.643 20.058 1.00 85.12 151 ALA A O 1
ATOM 1156 N N . LEU A 1 152 ? -17.148 -10.143 20.729 1.00 86.44 152 LEU A N 1
ATOM 1157 C CA . LEU A 1 152 ? -17.562 -10.742 22.009 1.00 86.44 152 LEU A CA 1
ATOM 1158 C C . LEU A 1 152 ? -18.258 -9.745 22.947 1.00 86.44 152 LEU A C 1
ATOM 1160 O O . LEU A 1 152 ? -19.092 -10.145 23.756 1.00 86.44 152 LEU A O 1
ATOM 1164 N N . LYS A 1 153 ? -17.942 -8.451 22.837 1.00 84.38 153 LYS A N 1
ATOM 1165 C CA . LYS A 1 153 ? -18.603 -7.375 23.592 1.00 84.38 153 LYS A CA 1
ATOM 1166 C C . LYS A 1 153 ? -19.865 -6.838 22.904 1.00 84.38 153 LYS A C 1
ATOM 1168 O O . LYS A 1 153 ? -20.385 -5.805 23.318 1.00 84.38 153 LYS A O 1
ATOM 1173 N N . GLY A 1 154 ? -20.352 -7.513 21.860 1.00 83.94 154 GLY A N 1
ATOM 1174 C CA . GLY A 1 154 ? -21.546 -7.113 21.113 1.00 83.94 154 GLY A CA 1
ATOM 1175 C C . GLY A 1 154 ? -21.340 -5.888 20.218 1.00 83.94 154 GLY A C 1
ATOM 1176 O O . GLY A 1 154 ? -22.314 -5.270 19.792 1.00 83.94 154 GLY A O 1
ATOM 1177 N N . LEU A 1 155 ? -20.089 -5.508 19.943 1.00 87.75 155 LEU A N 1
ATOM 1178 C CA . LEU A 1 155 ? -19.762 -4.454 18.991 1.00 87.75 155 LEU A CA 1
ATOM 1179 C C . LEU A 1 155 ? -19.475 -5.096 17.629 1.00 87.75 155 LEU A C 1
ATOM 1181 O O . LEU A 1 155 ? -18.530 -5.867 17.484 1.00 87.75 155 LEU A O 1
ATOM 1185 N N . GLU A 1 156 ? -20.262 -4.755 16.613 1.00 85.12 156 GLU A N 1
ATOM 1186 C CA . GLU A 1 156 ? -20.045 -5.272 15.259 1.00 85.12 156 GLU A CA 1
ATOM 1187 C C . GLU A 1 156 ? -18.948 -4.484 14.523 1.00 85.12 156 GLU A C 1
ATOM 1189 O O . GLU A 1 156 ? -19.024 -3.249 14.451 1.00 85.12 156 GLU A O 1
ATOM 1194 N N . PRO A 1 157 ? -17.932 -5.166 13.952 1.00 85.31 157 PRO A N 1
ATOM 1195 C CA . PRO A 1 157 ? -16.965 -4.543 13.059 1.00 85.31 157 PRO A CA 1
ATOM 1196 C C . PRO A 1 157 ? -17.652 -3.836 11.891 1.00 85.31 157 PRO A C 1
ATOM 1198 O O . PRO A 1 157 ? -18.569 -4.375 11.270 1.00 85.31 157 PRO A O 1
ATOM 1201 N N . ASN A 1 158 ? -17.182 -2.634 11.567 1.00 86.75 158 ASN A N 1
ATOM 1202 C CA . ASN A 1 158 ? -17.679 -1.863 10.432 1.00 86.75 158 ASN A CA 1
ATOM 1203 C C . ASN A 1 158 ? -16.645 -1.819 9.298 1.00 86.75 158 ASN A C 1
ATOM 1205 O O . ASN A 1 158 ? -15.545 -2.359 9.415 1.00 86.75 158 ASN A O 1
ATOM 1209 N N . LEU A 1 159 ? -16.981 -1.128 8.205 1.00 84.50 159 LEU A N 1
ATOM 1210 C CA . LEU A 1 159 ? -16.088 -0.939 7.057 1.00 84.50 159 LEU A CA 1
ATOM 1211 C C . LEU A 1 159 ? -14.692 -0.432 7.468 1.00 84.50 159 LEU A C 1
ATOM 1213 O O . LEU A 1 159 ? -13.683 -0.917 6.973 1.00 84.50 159 LEU A O 1
ATOM 1217 N N . ILE A 1 160 ? -14.618 0.497 8.427 1.00 85.44 160 ILE A N 1
ATOM 1218 C CA . ILE A 1 160 ? -13.342 1.051 8.904 1.00 85.44 160 ILE A CA 1
ATOM 1219 C C . ILE A 1 160 ? -12.508 -0.028 9.616 1.00 85.44 160 ILE A C 1
ATOM 1221 O O . ILE A 1 160 ? -11.293 -0.070 9.427 1.00 85.44 160 ILE A O 1
ATOM 1225 N N . SER A 1 161 ? -13.143 -0.907 10.400 1.00 86.44 161 SER A N 1
ATOM 1226 C CA . SER A 1 161 ? -12.480 -2.040 11.060 1.00 86.44 161 SER A CA 1
ATOM 1227 C C . SER A 1 161 ? -11.849 -2.984 10.032 1.00 86.44 161 SER A C 1
ATOM 1229 O O . SER A 1 161 ? -10.661 -3.292 10.125 1.00 86.44 161 SER A O 1
ATOM 1231 N N . TYR A 1 162 ? -12.628 -3.393 9.024 1.00 88.44 162 TYR A N 1
ATOM 1232 C CA . TYR A 1 162 ? -12.165 -4.292 7.964 1.00 88.44 162 TYR A CA 1
ATOM 1233 C C . TYR A 1 162 ? -11.042 -3.662 7.133 1.00 88.44 162 TYR A C 1
ATOM 1235 O O . TYR A 1 162 ? -10.002 -4.290 6.940 1.00 88.44 162 TYR A O 1
ATOM 1243 N N . ASN A 1 163 ? -11.186 -2.398 6.727 1.00 88.00 163 ASN A N 1
ATOM 1244 C CA . ASN A 1 163 ? -10.170 -1.694 5.940 1.00 88.00 163 ASN A CA 1
ATOM 1245 C C . ASN A 1 163 ? -8.839 -1.565 6.698 1.00 88.00 163 ASN A C 1
ATOM 1247 O O . ASN A 1 163 ? -7.771 -1.703 6.097 1.00 88.00 163 ASN A O 1
ATOM 1251 N N . ALA A 1 164 ? -8.878 -1.322 8.015 1.00 87.50 164 ALA A N 1
ATOM 1252 C CA . ALA A 1 164 ? -7.674 -1.244 8.843 1.00 87.50 164 ALA A CA 1
ATOM 1253 C C . ALA A 1 164 ? -6.915 -2.581 8.869 1.00 87.50 164 ALA A C 1
ATOM 1255 O O . ALA A 1 164 ? -5.706 -2.603 8.628 1.00 87.50 164 ALA A O 1
ATOM 1256 N N . VAL A 1 165 ? -7.631 -3.689 9.090 1.00 88.75 165 VAL A N 1
ATOM 1257 C CA . VAL A 1 165 ? -7.051 -5.042 9.124 1.00 88.75 165 VAL A CA 1
ATOM 1258 C C . VAL A 1 165 ? -6.522 -5.452 7.748 1.00 88.75 165 VAL A C 1
ATOM 1260 O O . VAL A 1 165 ? -5.376 -5.883 7.648 1.00 88.75 165 VAL A O 1
ATOM 1263 N N . ILE A 1 166 ? -7.295 -5.239 6.676 1.00 89.19 166 ILE A N 1
ATOM 1264 C CA . ILE A 1 166 ? -6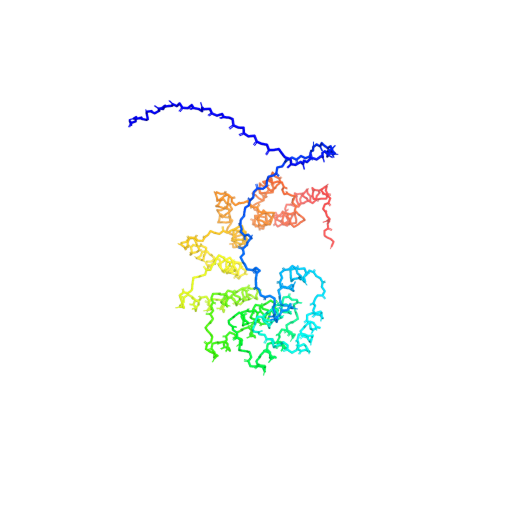.877 -5.532 5.293 1.00 89.19 166 ILE A CA 1
ATOM 1265 C C . ILE A 1 166 ? -5.599 -4.765 4.935 1.00 89.19 166 ILE A C 1
ATOM 1267 O O . ILE A 1 166 ? -4.661 -5.342 4.383 1.00 89.19 166 ILE A O 1
ATOM 1271 N N . ASN A 1 167 ? -5.520 -3.476 5.276 1.00 85.75 167 ASN A N 1
ATOM 1272 C CA . ASN A 1 167 ? -4.327 -2.670 5.017 1.00 85.75 167 ASN A CA 1
ATOM 1273 C C . ASN A 1 167 ? -3.116 -3.155 5.827 1.00 85.75 167 ASN A C 1
ATOM 1275 O O . ASN A 1 167 ? -2.005 -3.207 5.298 1.00 85.75 167 ASN A O 1
ATOM 1279 N N . GLY A 1 168 ? -3.321 -3.545 7.088 1.00 86.25 168 GLY A N 1
ATOM 1280 C CA . GLY A 1 168 ? -2.289 -4.178 7.909 1.00 86.25 168 GLY A CA 1
ATOM 1281 C C . GLY A 1 168 ? -1.743 -5.459 7.273 1.00 86.25 168 GLY A C 1
ATOM 1282 O O . GLY A 1 168 ? -0.536 -5.571 7.055 1.00 86.25 168 GLY A O 1
ATOM 1283 N N . LEU A 1 169 ? -2.632 -6.375 6.887 1.00 87.75 169 LEU A N 1
ATOM 1284 C CA . LEU A 1 169 ? -2.280 -7.660 6.276 1.00 87.75 169 LEU A CA 1
ATOM 1285 C C . LEU A 1 169 ? -1.563 -7.504 4.929 1.00 87.75 169 LEU A C 1
ATOM 1287 O O . LEU A 1 169 ? -0.530 -8.133 4.701 1.00 87.75 169 LEU A O 1
ATOM 1291 N N . CYS A 1 170 ? -2.043 -6.609 4.059 1.00 85.88 170 CYS A N 1
ATOM 1292 C CA . CYS A 1 170 ? -1.402 -6.324 2.768 1.00 85.88 170 CYS A CA 1
ATOM 1293 C C . CYS A 1 170 ? 0.014 -5.744 2.923 1.00 85.88 170 CYS A C 1
ATOM 1295 O O . CYS A 1 170 ? 0.862 -5.902 2.041 1.00 85.88 170 CYS A O 1
ATOM 1297 N N . ARG A 1 171 ? 0.289 -5.029 4.023 1.00 81.81 171 ARG A N 1
ATOM 1298 C CA . ARG A 1 171 ? 1.629 -4.493 4.317 1.00 81.81 171 ARG A CA 1
ATOM 1299 C C . ARG A 1 171 ? 2.582 -5.560 4.832 1.00 81.81 171 ARG A C 1
ATOM 1301 O O . ARG A 1 171 ? 3.771 -5.462 4.540 1.00 81.81 171 ARG A O 1
ATOM 1308 N N . GLU A 1 172 ? 2.072 -6.528 5.587 1.00 83.06 172 GLU A N 1
ATOM 1309 C CA . GLU A 1 172 ? 2.846 -7.672 6.074 1.00 83.06 172 GLU A CA 1
ATOM 1310 C C . GLU A 1 172 ? 3.036 -8.753 4.996 1.00 83.06 172 GLU A C 1
ATOM 1312 O O . GLU A 1 172 ? 3.969 -9.541 5.085 1.00 83.06 172 GLU A O 1
ATOM 1317 N N . GLY A 1 173 ? 2.212 -8.744 3.942 1.00 82.06 173 GLY A N 1
ATOM 1318 C CA . GLY A 1 173 ? 2.254 -9.747 2.875 1.00 82.06 173 GLY A CA 1
ATOM 1319 C C . GLY A 1 173 ? 1.516 -11.036 3.240 1.00 82.06 173 GLY A C 1
ATOM 1320 O O . GLY A 1 173 ? 1.859 -12.098 2.747 1.00 82.06 173 GLY A O 1
ATOM 1321 N N . ARG A 1 174 ? 0.516 -10.964 4.129 1.00 85.75 174 ARG A N 1
ATOM 1322 C CA . ARG A 1 174 ? -0.320 -12.108 4.534 1.00 85.75 174 ARG A CA 1
ATOM 1323 C C . ARG A 1 174 ? -1.584 -12.192 3.668 1.00 85.75 174 ARG A C 1
ATOM 1325 O O . ARG A 1 174 ? -2.697 -12.110 4.188 1.00 85.75 174 ARG A O 1
ATOM 1332 N N . MET A 1 175 ? -1.457 -12.317 2.341 1.00 85.56 175 MET A N 1
ATOM 1333 C CA . MET A 1 175 ? -2.625 -12.171 1.450 1.00 85.56 175 MET A CA 1
ATOM 1334 C C . MET A 1 175 ? -3.646 -13.311 1.538 1.00 85.56 175 MET A C 1
ATOM 1336 O O . MET A 1 175 ? -4.822 -13.095 1.231 1.00 85.56 175 MET A O 1
ATOM 1340 N N . ASN A 1 176 ? -3.248 -14.498 2.004 1.00 86.06 176 ASN A N 1
ATOM 1341 C CA . ASN A 1 176 ? -4.190 -15.587 2.285 1.00 86.06 176 ASN A CA 1
ATOM 1342 C C . ASN A 1 176 ? -5.244 -15.157 3.316 1.00 86.06 176 ASN A C 1
ATOM 1344 O O . ASN A 1 176 ? -6.442 -15.339 3.109 1.00 86.06 176 ASN A O 1
ATOM 1348 N N . GLU A 1 177 ? -4.805 -14.526 4.404 1.00 87.56 177 GLU A N 1
ATOM 1349 C CA . GLU A 1 177 ? -5.696 -13.999 5.440 1.00 87.56 177 GLU A CA 1
ATOM 1350 C C . GLU A 1 177 ? -6.437 -12.757 4.959 1.00 87.56 177 GLU A C 1
ATOM 1352 O O . GLU A 1 177 ? -7.632 -12.624 5.214 1.00 87.56 177 GLU A O 1
ATOM 1357 N N . THR A 1 178 ? -5.773 -11.889 4.188 1.00 88.88 178 THR A N 1
ATOM 1358 C CA . THR A 1 178 ? -6.432 -10.756 3.526 1.00 88.88 178 THR A CA 1
ATOM 1359 C C . THR A 1 178 ? -7.646 -11.212 2.715 1.00 88.88 178 THR A C 1
ATOM 1361 O O . THR A 1 178 ? -8.705 -10.594 2.798 1.00 88.88 178 THR A O 1
ATOM 1364 N N . SER A 1 179 ? -7.509 -12.304 1.959 1.00 85.81 179 SER A N 1
ATOM 1365 C CA . SER A 1 179 ? -8.584 -12.858 1.129 1.00 85.81 179 SER A CA 1
ATOM 1366 C C . SER A 1 179 ? -9.752 -13.359 1.981 1.00 85.81 179 SER A C 1
ATOM 1368 O O . SER A 1 179 ? -10.905 -13.080 1.667 1.00 85.81 179 SER A O 1
ATOM 1370 N N . GLN A 1 180 ? -9.471 -14.032 3.101 1.00 89.12 180 GLN A N 1
ATOM 1371 C CA . GLN A 1 180 ? -10.508 -14.494 4.033 1.00 89.12 180 GLN A CA 1
ATOM 1372 C C . GLN A 1 180 ? -11.283 -13.323 4.652 1.00 89.12 180 GLN A C 1
ATOM 1374 O O . GLN A 1 180 ? -12.512 -13.354 4.703 1.00 89.12 180 GLN A O 1
ATOM 1379 N N . VAL A 1 181 ? -10.575 -12.272 5.079 1.00 88.56 181 VAL A N 1
ATOM 1380 C CA . VAL A 1 181 ? -11.190 -11.065 5.654 1.00 88.56 181 VAL A CA 1
ATOM 1381 C C . VAL A 1 181 ? -12.012 -10.311 4.603 1.00 88.56 181 VAL A C 1
ATOM 1383 O O . VAL A 1 181 ? -13.090 -9.805 4.915 1.00 88.56 181 VAL A O 1
ATOM 1386 N N . LEU A 1 182 ? -11.547 -10.265 3.352 1.00 87.56 182 LEU A N 1
ATOM 1387 C CA . LEU A 1 182 ? -12.276 -9.653 2.240 1.00 87.56 182 LEU A CA 1
ATOM 1388 C C . LEU A 1 182 ? -13.584 -10.395 1.931 1.00 87.56 182 LEU A C 1
ATOM 1390 O O . LEU A 1 182 ? -14.624 -9.759 1.768 1.00 87.56 182 LEU A O 1
ATOM 1394 N N . GLU A 1 183 ? -13.558 -11.726 1.886 1.00 87.12 183 GLU A N 1
ATOM 1395 C CA . GLU A 1 183 ? -14.765 -12.534 1.678 1.00 87.12 183 GLU A CA 1
ATOM 1396 C C . GLU A 1 183 ? -15.745 -12.408 2.851 1.00 87.12 183 GLU A C 1
ATOM 1398 O O . GLU A 1 183 ? -16.955 -12.297 2.648 1.00 87.12 183 GLU A O 1
ATOM 1403 N N . GLU A 1 184 ? -15.246 -12.344 4.090 1.00 87.94 184 GLU A N 1
ATOM 1404 C CA . GLU A 1 184 ? -16.089 -12.065 5.255 1.00 87.94 184 GLU A CA 1
ATOM 1405 C C . GLU A 1 184 ? -16.771 -10.695 5.140 1.00 87.94 184 GLU A C 1
ATOM 1407 O O . GLU A 1 184 ? -17.982 -10.585 5.359 1.00 87.94 184 GLU A O 1
ATOM 1412 N N . MET A 1 185 ? -16.008 -9.667 4.766 1.00 88.25 185 MET A N 1
ATOM 1413 C CA . MET A 1 185 ? -16.500 -8.310 4.555 1.00 88.25 185 MET A CA 1
ATOM 1414 C C . MET A 1 185 ? -17.609 -8.280 3.489 1.00 88.25 185 MET A C 1
ATOM 1416 O O . MET A 1 185 ? -18.681 -7.722 3.743 1.00 88.25 185 MET A O 1
ATOM 1420 N N . LYS A 1 186 ? -17.402 -8.950 2.345 1.00 86.31 186 LYS A N 1
ATOM 1421 C CA . LYS A 1 186 ? -18.410 -9.081 1.278 1.00 86.31 186 LYS A CA 1
ATOM 1422 C C . LYS A 1 186 ? -19.652 -9.841 1.750 1.00 86.31 186 LYS A C 1
ATOM 1424 O O . LYS A 1 186 ? -20.771 -9.396 1.502 1.00 86.31 186 LYS A O 1
ATOM 1429 N N . ARG A 1 187 ? -19.486 -10.942 2.495 1.00 88.06 187 ARG A N 1
ATOM 1430 C CA . ARG A 1 187 ? -20.596 -11.732 3.064 1.00 88.06 187 ARG A CA 1
ATOM 1431 C C . ARG A 1 187 ? -21.447 -10.925 4.045 1.00 88.06 187 ARG A C 1
ATOM 1433 O O . ARG A 1 187 ? -22.656 -11.125 4.102 1.00 88.06 187 ARG A O 1
ATOM 1440 N N . LYS A 1 188 ? -20.837 -10.007 4.800 1.00 84.50 188 LYS A N 1
ATOM 1441 C CA . LYS A 1 188 ? -21.557 -9.064 5.674 1.00 84.50 188 LYS A CA 1
ATOM 1442 C C . LYS A 1 188 ? -22.211 -7.898 4.913 1.00 84.50 188 LYS A C 1
ATOM 1444 O O . LYS A 1 188 ? -22.820 -7.036 5.539 1.00 84.50 188 LYS A O 1
ATOM 1449 N N . GLY A 1 189 ? -22.117 -7.871 3.582 1.00 83.75 189 GLY A N 1
ATOM 1450 C CA . GLY A 1 189 ? -22.735 -6.856 2.728 1.00 83.75 189 GLY A CA 1
ATOM 1451 C C . GLY A 1 189 ? -21.926 -5.566 2.601 1.00 83.75 189 GLY A C 1
ATOM 1452 O O . GLY A 1 189 ? -22.442 -4.575 2.086 1.00 83.75 189 GLY A O 1
ATOM 1453 N N . PHE A 1 190 ? -20.671 -5.546 3.056 1.00 85.12 190 PHE A N 1
ATOM 1454 C CA . PHE A 1 190 ? -19.804 -4.387 2.879 1.00 85.12 190 PHE A CA 1
ATOM 1455 C C . PHE A 1 190 ? -19.105 -4.442 1.519 1.00 85.12 190 PHE A C 1
ATOM 1457 O O . PHE A 1 190 ? -18.521 -5.456 1.137 1.00 85.12 190 PHE A O 1
ATOM 1464 N N . VAL A 1 191 ? -19.130 -3.319 0.803 1.00 81.44 191 VAL A N 1
ATOM 1465 C CA . VAL A 1 191 ? -18.451 -3.162 -0.487 1.00 81.44 191 VAL A CA 1
ATOM 1466 C C . VAL A 1 191 ? -17.074 -2.530 -0.255 1.00 81.44 191 VAL A C 1
ATOM 1468 O O . VAL A 1 191 ? -17.003 -1.504 0.429 1.00 81.44 191 VAL A O 1
ATOM 1471 N N . PRO A 1 192 ? -15.984 -3.108 -0.796 1.00 82.62 192 PRO A N 1
ATOM 1472 C CA . PRO A 1 192 ? -14.659 -2.500 -0.739 1.00 82.62 192 PRO A CA 1
ATOM 1473 C C . PRO A 1 192 ? -14.653 -1.098 -1.348 1.00 82.62 192 PRO A C 1
ATOM 1475 O O . PRO A 1 192 ? -15.143 -0.889 -2.457 1.00 82.62 192 PRO A O 1
ATOM 1478 N N . ASP A 1 193 ? -14.087 -0.137 -0.620 1.00 81.56 193 ASP A N 1
ATOM 1479 C CA . ASP A 1 193 ? -13.903 1.227 -1.111 1.00 81.56 193 ASP A CA 1
ATOM 1480 C C . ASP A 1 193 ? -12.643 1.355 -1.987 1.00 81.56 193 ASP A C 1
ATOM 1482 O O . ASP A 1 193 ? -11.849 0.421 -2.138 1.00 81.56 193 ASP A O 1
ATOM 1486 N N . GLU A 1 194 ? -12.441 2.539 -2.574 1.00 80.06 194 GLU A N 1
ATOM 1487 C CA . GLU A 1 194 ? -11.292 2.819 -3.443 1.00 80.06 194 GLU A CA 1
ATOM 1488 C C . GLU A 1 194 ? -9.954 2.516 -2.745 1.00 80.06 194 GLU A C 1
ATOM 1490 O O . GLU A 1 194 ? -9.053 1.919 -3.333 1.00 80.06 194 GLU A O 1
ATOM 1495 N N . VAL A 1 195 ? -9.826 2.889 -1.468 1.00 79.00 195 VAL A N 1
ATOM 1496 C CA . VAL A 1 195 ? -8.597 2.707 -0.681 1.00 79.00 195 VAL A CA 1
ATOM 1497 C C . VAL A 1 195 ? -8.298 1.224 -0.466 1.00 79.00 195 VAL A C 1
ATOM 1499 O O . VAL A 1 195 ? -7.146 0.797 -0.598 1.00 79.00 195 VAL A O 1
ATOM 1502 N N . THR A 1 196 ? -9.326 0.432 -0.179 1.00 82.00 196 THR A N 1
ATOM 1503 C CA . THR A 1 196 ? -9.227 -1.013 0.041 1.00 82.00 196 THR A CA 1
ATOM 1504 C C . THR A 1 196 ? -8.843 -1.728 -1.244 1.00 82.00 196 THR A C 1
ATOM 1506 O O . THR A 1 196 ? -7.855 -2.462 -1.252 1.00 82.00 196 THR A O 1
ATOM 1509 N N . CYS A 1 197 ? -9.527 -1.437 -2.353 1.00 83.94 197 CYS A N 1
ATOM 1510 C CA . CYS A 1 197 ? -9.190 -1.978 -3.672 1.00 83.94 197 CYS A CA 1
ATOM 1511 C C . CYS A 1 197 ? -7.745 -1.652 -4.072 1.00 83.94 197 CYS A C 1
ATOM 1513 O O . CYS A 1 197 ? -6.997 -2.542 -4.468 1.00 83.94 197 CYS A O 1
ATOM 1515 N N . ASN A 1 198 ? -7.305 -0.404 -3.893 1.00 83.06 198 ASN A N 1
ATOM 1516 C CA . ASN A 1 198 ? -5.931 0.004 -4.206 1.00 83.06 198 ASN A CA 1
ATOM 1517 C C . ASN A 1 198 ? -4.890 -0.739 -3.360 1.00 83.06 198 ASN A C 1
ATOM 1519 O O . ASN A 1 198 ? -3.833 -1.133 -3.861 1.00 83.06 198 ASN A O 1
ATOM 1523 N N . THR A 1 199 ? -5.186 -0.931 -2.076 1.00 83.62 199 THR A N 1
ATOM 1524 C CA . THR A 1 199 ? -4.297 -1.634 -1.147 1.00 83.62 199 THR A CA 1
ATOM 1525 C C . THR A 1 199 ? -4.191 -3.116 -1.494 1.00 83.62 199 THR A C 1
ATOM 1527 O O . THR A 1 199 ? -3.084 -3.648 -1.543 1.00 83.62 199 THR A O 1
ATOM 1530 N N . LEU A 1 200 ? -5.318 -3.752 -1.813 1.00 85.56 200 LEU A N 1
ATOM 1531 C CA . LEU A 1 200 ? -5.388 -5.143 -2.246 1.00 85.56 200 LEU A CA 1
ATOM 1532 C C . LEU A 1 200 ? -4.672 -5.373 -3.580 1.00 85.56 200 LEU A C 1
ATOM 1534 O O . LEU A 1 200 ? -3.876 -6.300 -3.674 1.00 85.56 200 LEU A O 1
ATOM 1538 N N . ILE A 1 201 ? -4.890 -4.512 -4.583 1.00 85.69 201 ILE A N 1
ATOM 1539 C CA . ILE A 1 201 ? -4.178 -4.579 -5.871 1.00 85.69 201 ILE A CA 1
ATOM 1540 C C . ILE A 1 201 ? -2.670 -4.502 -5.621 1.00 85.69 201 ILE A C 1
ATOM 1542 O O . ILE A 1 201 ? -1.926 -5.361 -6.078 1.00 85.69 201 ILE A O 1
ATOM 1546 N N . SER A 1 202 ? -2.213 -3.532 -4.823 1.00 82.00 202 SER A N 1
ATOM 1547 C CA . SER A 1 202 ? -0.797 -3.411 -4.454 1.00 82.00 202 SER A CA 1
ATOM 1548 C C . SER A 1 202 ? -0.265 -4.652 -3.723 1.00 82.00 202 SER A C 1
ATOM 1550 O O . SER A 1 202 ? 0.874 -5.052 -3.959 1.00 82.00 202 SER A O 1
ATOM 1552 N N . GLY A 1 203 ? -1.078 -5.274 -2.864 1.00 83.75 203 GLY A N 1
ATOM 1553 C CA . GLY A 1 203 ? -0.760 -6.526 -2.176 1.00 83.75 203 GLY A CA 1
ATOM 1554 C C . GLY A 1 203 ? -0.602 -7.707 -3.136 1.00 83.75 203 GLY A C 1
ATOM 1555 O O . GLY A 1 203 ? 0.457 -8.328 -3.165 1.00 83.75 203 GLY A O 1
ATOM 1556 N N . TYR A 1 204 ? -1.595 -7.963 -3.990 1.00 84.50 204 TYR A N 1
ATOM 1557 C CA . TYR A 1 204 ? -1.544 -9.045 -4.981 1.00 84.50 204 TYR A CA 1
ATOM 1558 C C . TYR A 1 204 ? -0.404 -8.866 -5.987 1.00 84.50 204 TYR A C 1
ATOM 1560 O O . TYR A 1 204 ? 0.262 -9.834 -6.344 1.00 84.50 204 TYR A O 1
ATOM 1568 N N . CYS A 1 205 ? -0.109 -7.624 -6.380 1.00 82.38 205 CYS A N 1
ATOM 1569 C CA . CYS A 1 205 ? 1.034 -7.300 -7.231 1.00 82.38 205 CYS A CA 1
ATOM 1570 C C . CYS A 1 205 ? 2.398 -7.590 -6.576 1.00 82.38 205 CYS A C 1
ATOM 1572 O O . CYS A 1 205 ? 3.398 -7.671 -7.287 1.00 82.38 205 CYS A O 1
ATOM 1574 N N . LYS A 1 206 ? 2.483 -7.683 -5.240 1.00 77.69 206 LYS A N 1
ATOM 1575 C CA . LYS A 1 206 ? 3.725 -8.043 -4.529 1.00 77.69 206 LYS A CA 1
ATOM 1576 C C . LYS A 1 206 ? 3.925 -9.548 -4.399 1.00 77.69 206 LYS A C 1
ATOM 1578 O O . LYS A 1 206 ? 5.072 -9.969 -4.344 1.00 77.69 206 LYS A O 1
ATOM 1583 N N . GLU A 1 207 ? 2.845 -10.320 -4.339 1.00 79.94 207 GLU A N 1
ATOM 1584 C CA . GLU A 1 207 ? 2.882 -11.790 -4.325 1.00 79.94 207 GLU A CA 1
ATOM 1585 C C . GLU A 1 207 ? 2.890 -12.403 -5.735 1.00 79.94 207 GLU A C 1
ATOM 1587 O O . GLU A 1 207 ? 2.665 -13.599 -5.894 1.00 79.94 207 GLU A O 1
ATOM 1592 N N . ASP A 1 208 ? 3.091 -11.581 -6.769 1.00 80.00 208 ASP A N 1
ATOM 1593 C CA . ASP A 1 208 ? 3.047 -11.986 -8.177 1.00 80.00 208 ASP A CA 1
ATOM 1594 C C . ASP A 1 208 ? 1.719 -12.666 -8.590 1.00 80.00 208 ASP A C 1
ATOM 1596 O O . ASP A 1 208 ? 1.622 -13.345 -9.614 1.00 80.00 208 ASP A O 1
ATOM 1600 N N . ASN A 1 209 ? 0.638 -12.432 -7.833 1.00 81.25 209 ASN A N 1
ATOM 1601 C CA . ASN A 1 209 ? -0.702 -12.921 -8.152 1.00 81.25 209 ASN A CA 1
ATOM 1602 C C . ASN A 1 209 ? -1.438 -11.927 -9.062 1.00 81.25 209 ASN A C 1
ATOM 1604 O O . ASN A 1 209 ? -2.410 -11.263 -8.688 1.00 81.25 209 ASN A O 1
ATOM 1608 N N . PHE A 1 210 ? -0.944 -11.816 -10.294 1.00 80.50 210 PHE A N 1
ATOM 1609 C CA . PHE A 1 210 ? -1.427 -10.841 -11.274 1.00 80.50 210 PHE A CA 1
ATOM 1610 C C . PHE A 1 210 ? -2.898 -11.053 -11.651 1.00 80.50 210 PHE A C 1
ATOM 1612 O O . PHE A 1 210 ? -3.621 -10.086 -11.879 1.00 80.50 210 PHE A O 1
ATOM 1619 N N . HIS A 1 211 ? -3.365 -12.305 -11.675 1.00 81.88 211 HIS A N 1
ATOM 1620 C CA . HIS A 1 211 ? -4.751 -12.627 -12.013 1.00 81.88 211 HIS A CA 1
ATOM 1621 C C . HIS A 1 211 ? -5.736 -11.976 -11.034 1.00 81.88 211 HIS A C 1
ATOM 1623 O O . HIS A 1 211 ? -6.675 -11.306 -11.462 1.00 81.88 211 HIS A O 1
ATOM 1629 N N . GLN A 1 212 ? -5.504 -12.112 -9.723 1.00 82.38 212 GLN A N 1
ATOM 1630 C CA . GLN A 1 212 ? -6.388 -11.513 -8.718 1.00 82.38 212 GLN A CA 1
ATOM 1631 C C . GLN A 1 212 ? -6.353 -9.981 -8.745 1.00 82.38 212 GLN A C 1
ATOM 1633 O O . GLN A 1 212 ? -7.395 -9.341 -8.600 1.00 82.38 212 GLN A O 1
ATOM 1638 N N . ALA A 1 213 ? -5.190 -9.378 -9.016 1.00 83.88 213 ALA A N 1
ATOM 1639 C CA . ALA A 1 213 ? -5.084 -7.929 -9.188 1.00 83.88 213 ALA A CA 1
ATOM 1640 C C . ALA A 1 213 ? -5.950 -7.412 -10.358 1.00 83.88 213 ALA A C 1
ATOM 1642 O O . ALA A 1 213 ? -6.597 -6.371 -10.231 1.00 83.88 213 ALA A O 1
ATOM 1643 N N . LEU A 1 214 ? -6.007 -8.151 -11.473 1.00 82.19 214 LEU A N 1
ATOM 1644 C CA . LEU A 1 214 ? -6.834 -7.815 -12.639 1.00 82.19 214 LEU A CA 1
ATOM 1645 C C . LEU A 1 214 ? -8.331 -8.001 -12.375 1.00 82.19 214 LEU A C 1
ATOM 1647 O O . LEU A 1 214 ? -9.127 -7.136 -12.738 1.00 82.19 214 LEU A O 1
ATOM 1651 N N . VAL A 1 215 ? -8.716 -9.100 -11.718 1.00 85.31 215 VAL A N 1
ATOM 1652 C CA . VAL A 1 215 ? -10.114 -9.338 -11.319 1.00 85.31 215 VAL A CA 1
ATOM 1653 C C . VAL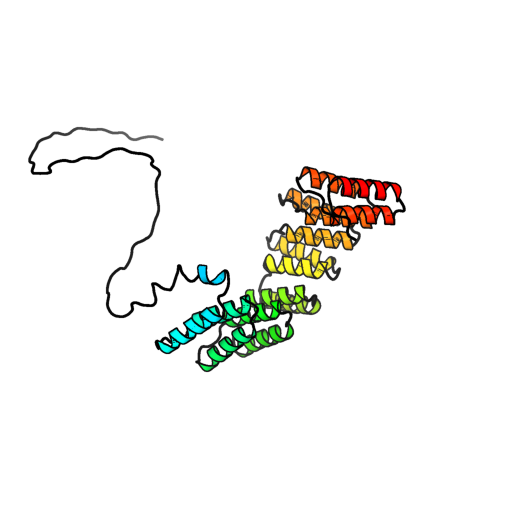 A 1 215 ? -10.606 -8.198 -10.431 1.00 85.31 215 VAL A C 1
ATOM 1655 O O . VAL A 1 215 ? -11.679 -7.645 -10.674 1.00 85.31 215 VAL A O 1
ATOM 1658 N N . LEU A 1 216 ? -9.795 -7.791 -9.452 1.00 83.50 216 LEU A N 1
ATOM 1659 C CA . LEU A 1 216 ? -10.158 -6.721 -8.533 1.00 83.50 216 LEU A CA 1
ATOM 1660 C C . LEU A 1 216 ? -10.207 -5.345 -9.214 1.00 83.50 216 LEU A C 1
ATOM 1662 O O . LEU A 1 216 ? -11.058 -4.524 -8.878 1.00 83.50 216 LEU A O 1
ATOM 1666 N N . GLN A 1 217 ? -9.341 -5.088 -10.199 1.00 83.94 217 GLN A N 1
ATOM 1667 C CA . GLN A 1 217 ? -9.416 -3.876 -11.019 1.00 83.94 217 GLN A CA 1
ATOM 1668 C C . GLN A 1 217 ? -10.742 -3.801 -11.796 1.00 83.94 217 GLN A C 1
ATOM 1670 O O . GLN A 1 217 ? -11.368 -2.740 -11.860 1.00 83.94 217 GLN A O 1
ATOM 1675 N N . GLU A 1 218 ? -11.180 -4.911 -12.387 1.00 82.75 218 GLU A N 1
ATOM 1676 C CA . GLU A 1 218 ? -12.438 -4.946 -13.132 1.00 82.75 218 GLU A CA 1
ATOM 1677 C C . GLU A 1 218 ? -13.649 -4.852 -12.194 1.00 82.75 218 GLU A C 1
ATOM 1679 O O . GLU A 1 218 ? -14.606 -4.140 -12.497 1.00 82.75 218 GLU A O 1
ATOM 1684 N N . GLU A 1 219 ? -13.591 -5.481 -11.017 1.00 81.88 219 GLU A N 1
ATOM 1685 C CA . GLU A 1 219 ? -14.598 -5.317 -9.961 1.00 81.88 219 GLU A CA 1
AT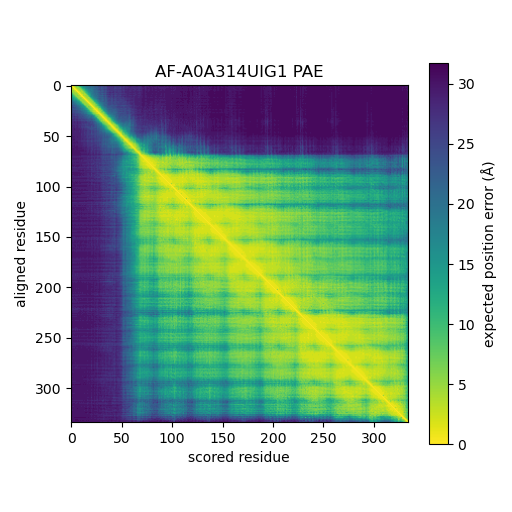OM 1686 C C . GLU A 1 219 ? -14.707 -3.848 -9.519 1.00 81.88 219 GLU A C 1
ATOM 1688 O O . GLU A 1 219 ? -15.806 -3.297 -9.453 1.00 81.88 219 GLU A O 1
ATOM 1693 N N . MET A 1 220 ? -13.569 -3.176 -9.313 1.00 84.06 220 MET A N 1
ATOM 1694 C CA . MET A 1 220 ? -13.504 -1.749 -8.995 1.00 84.06 220 MET A CA 1
ATOM 1695 C C . MET A 1 220 ? -14.203 -0.912 -10.079 1.00 84.06 220 MET A C 1
ATOM 1697 O O . MET A 1 220 ? -15.058 -0.082 -9.766 1.00 84.06 220 MET A O 1
ATOM 1701 N N . ARG A 1 221 ? -13.929 -1.193 -11.360 1.00 81.44 221 ARG A N 1
ATOM 1702 C CA . ARG A 1 221 ? -14.569 -0.512 -12.496 1.00 81.44 221 ARG A CA 1
ATOM 1703 C C . ARG A 1 221 ? -16.081 -0.752 -12.547 1.00 81.44 221 ARG A C 1
ATOM 1705 O O . ARG A 1 221 ? -16.836 0.191 -12.778 1.00 81.44 221 ARG A O 1
ATOM 1712 N N . ARG A 1 222 ? -16.531 -1.993 -12.327 1.00 82.69 222 ARG A N 1
ATOM 1713 C CA . ARG A 1 222 ? -17.959 -2.367 -12.320 1.00 82.69 222 ARG A CA 1
ATOM 1714 C C . ARG A 1 222 ? -18.729 -1.704 -11.182 1.00 82.69 222 ARG A C 1
ATOM 1716 O O . ARG A 1 222 ? -19.881 -1.334 -11.380 1.00 82.69 222 ARG A O 1
ATOM 1723 N N . ASN A 1 223 ? -18.078 -1.494 -10.043 1.00 78.44 223 ASN A N 1
ATOM 1724 C CA . ASN A 1 223 ? -18.645 -0.792 -8.891 1.00 78.44 223 ASN A CA 1
ATOM 1725 C C . ASN A 1 223 ? -18.602 0.743 -9.033 1.00 78.44 223 ASN A C 1
ATOM 1727 O O . ASN A 1 223 ? -18.913 1.455 -8.082 1.00 78.44 223 ASN A O 1
ATOM 1731 N N . GLY A 1 224 ? -18.214 1.270 -10.202 1.00 77.69 224 GLY A N 1
ATOM 1732 C CA . GLY A 1 224 ? -18.142 2.710 -10.459 1.00 77.69 224 GLY A CA 1
ATOM 1733 C C . GLY A 1 224 ? -16.966 3.410 -9.772 1.00 77.69 224 GLY A C 1
ATOM 1734 O O . GLY A 1 224 ? -16.920 4.638 -9.746 1.00 77.69 224 GLY A O 1
ATOM 1735 N N . LEU A 1 225 ? -16.010 2.654 -9.226 1.00 79.69 225 LEU A N 1
ATOM 1736 C CA . LEU A 1 225 ? -14.801 3.198 -8.620 1.00 79.69 225 LEU A CA 1
ATOM 1737 C C . LEU A 1 225 ? -13.743 3.422 -9.709 1.00 79.69 225 LEU A C 1
ATOM 1739 O O . LEU A 1 225 ? -13.492 2.561 -10.556 1.00 79.69 225 LEU A O 1
ATOM 1743 N N . SER A 1 226 ? -13.098 4.587 -9.694 1.00 75.38 226 SER A N 1
ATOM 1744 C CA . SER A 1 226 ? -12.061 4.937 -10.666 1.00 75.38 226 SER A CA 1
ATOM 1745 C C . SER A 1 226 ? -10.668 4.600 -10.126 1.00 75.38 226 SER A C 1
ATOM 1747 O O . SER A 1 226 ? -10.270 5.190 -9.121 1.00 75.38 226 SER A O 1
ATOM 1749 N N . PRO A 1 227 ? -9.896 3.706 -10.779 1.00 78.88 227 PRO A N 1
ATOM 1750 C CA . PRO A 1 227 ? -8.495 3.491 -10.430 1.00 78.88 227 PRO A CA 1
ATOM 1751 C C . PRO A 1 227 ? -7.717 4.807 -10.507 1.00 78.88 227 PRO A C 1
ATOM 1753 O O . PRO A 1 227 ? -7.879 5.563 -11.468 1.00 78.88 227 PRO A O 1
ATOM 1756 N N . ASN A 1 228 ? -6.876 5.075 -9.512 1.00 82.44 228 ASN A N 1
ATOM 1757 C CA . ASN A 1 228 ? -6.074 6.291 -9.450 1.00 82.44 228 ASN A CA 1
ATOM 1758 C C . ASN A 1 228 ? -4.645 6.038 -9.958 1.00 82.44 228 ASN A C 1
ATOM 1760 O O . ASN A 1 228 ? -4.291 4.936 -10.385 1.00 82.44 228 ASN A O 1
ATOM 1764 N N . VAL A 1 229 ? -3.803 7.076 -9.914 1.00 83.94 229 VAL A N 1
ATOM 1765 C CA . VAL A 1 229 ? -2.396 6.994 -10.341 1.00 83.94 229 VAL A CA 1
ATOM 1766 C C . VAL A 1 229 ? -1.657 5.859 -9.627 1.00 83.94 229 VAL A C 1
ATOM 1768 O O . VAL A 1 229 ? -0.931 5.110 -10.268 1.00 83.94 229 VAL A O 1
ATOM 1771 N N . VAL A 1 230 ? -1.869 5.688 -8.318 1.00 81.12 230 VAL A N 1
ATOM 1772 C CA . VAL A 1 230 ? -1.197 4.650 -7.521 1.00 81.12 230 VAL A CA 1
ATOM 1773 C C . VAL A 1 230 ? -1.615 3.254 -7.978 1.00 81.12 230 VAL A C 1
ATOM 1775 O O . VAL A 1 230 ? -0.756 2.378 -8.089 1.00 81.12 230 VAL A O 1
ATOM 1778 N N . THR A 1 231 ? -2.897 3.051 -8.293 1.00 81.94 231 THR A N 1
ATOM 1779 C CA . THR A 1 231 ? -3.420 1.782 -8.820 1.00 81.94 231 THR A CA 1
ATOM 1780 C C . THR A 1 231 ? -2.773 1.429 -10.154 1.00 81.94 231 THR A C 1
ATOM 1782 O O . THR A 1 231 ? -2.254 0.326 -10.312 1.00 81.94 231 THR A O 1
ATOM 1785 N N . TYR A 1 232 ? -2.749 2.375 -11.097 1.00 87.56 232 TYR A N 1
ATOM 1786 C CA . TYR A 1 232 ? -2.144 2.164 -12.412 1.00 87.56 232 TYR A CA 1
ATOM 1787 C C . TYR A 1 232 ? -0.637 1.919 -12.311 1.00 87.56 232 TYR A C 1
ATOM 1789 O O . TYR A 1 232 ? -0.151 0.954 -12.893 1.00 87.56 232 TYR A O 1
ATOM 1797 N N . THR A 1 233 ? 0.100 2.700 -11.512 1.00 87.62 233 THR A N 1
ATOM 1798 C CA . THR A 1 233 ? 1.534 2.457 -11.284 1.00 87.62 233 THR A CA 1
ATOM 1799 C C . THR A 1 233 ? 1.785 1.064 -10.692 1.00 87.62 233 THR A C 1
ATOM 1801 O O . THR A 1 233 ? 2.732 0.391 -11.095 1.00 87.62 233 THR A O 1
ATOM 1804 N N . ALA A 1 234 ? 0.951 0.610 -9.747 1.00 85.31 234 ALA A N 1
ATOM 1805 C CA . ALA A 1 234 ? 1.084 -0.716 -9.145 1.00 85.31 234 ALA A CA 1
ATOM 1806 C C . ALA A 1 234 ? 0.811 -1.843 -10.153 1.00 85.31 234 ALA A C 1
ATOM 1808 O O . ALA A 1 234 ? 1.559 -2.819 -10.175 1.00 85.31 234 ALA A O 1
ATOM 1809 N N . LEU A 1 235 ? -0.214 -1.698 -10.997 1.00 86.62 235 LEU A N 1
ATOM 1810 C CA . LEU A 1 235 ? -0.536 -2.657 -12.058 1.00 86.62 235 LEU A CA 1
ATOM 1811 C C . LEU A 1 235 ? 0.556 -2.705 -13.129 1.00 86.62 235 LEU A C 1
ATOM 1813 O O . LEU A 1 235 ? 0.991 -3.790 -13.492 1.00 86.62 235 LEU A O 1
ATOM 1817 N N . ILE A 1 236 ? 1.055 -1.551 -13.580 1.00 89.88 236 ILE A N 1
ATOM 1818 C CA . ILE A 1 236 ? 2.164 -1.460 -14.541 1.00 89.88 236 ILE A CA 1
ATOM 1819 C C . ILE A 1 236 ? 3.399 -2.182 -13.995 1.00 89.88 236 ILE A C 1
ATOM 1821 O O . ILE A 1 236 ? 3.950 -3.045 -14.670 1.00 89.88 236 ILE A O 1
ATOM 1825 N N . ASN A 1 237 ? 3.786 -1.901 -12.745 1.00 87.19 237 ASN A N 1
ATOM 1826 C CA . ASN A 1 237 ? 4.906 -2.580 -12.089 1.00 87.19 237 ASN A CA 1
ATOM 1827 C C . ASN A 1 237 ? 4.722 -4.100 -12.047 1.00 87.19 237 ASN A C 1
ATOM 1829 O O . ASN A 1 237 ? 5.660 -4.853 -12.295 1.00 87.19 237 ASN A O 1
ATOM 1833 N N . ALA A 1 238 ? 3.509 -4.548 -11.738 1.00 84.62 238 ALA A N 1
ATOM 1834 C CA . ALA A 1 238 ? 3.190 -5.963 -11.678 1.00 84.62 238 ALA A CA 1
ATOM 1835 C C . ALA A 1 238 ? 3.280 -6.623 -13.059 1.00 84.62 238 ALA A C 1
ATOM 1837 O O . ALA A 1 238 ? 3.919 -7.659 -13.200 1.00 84.62 238 ALA A O 1
ATOM 1838 N N . MET A 1 239 ? 2.733 -5.988 -14.098 1.00 87.56 239 MET A N 1
ATOM 1839 C CA . MET A 1 239 ? 2.807 -6.497 -15.469 1.00 87.56 239 MET A CA 1
ATOM 1840 C C . MET A 1 239 ? 4.244 -6.510 -16.015 1.00 87.56 239 MET A C 1
ATOM 1842 O O . MET A 1 239 ? 4.620 -7.459 -16.706 1.00 87.56 239 MET A O 1
ATOM 1846 N N . CYS A 1 240 ? 5.072 -5.519 -15.658 1.00 87.69 240 CYS A N 1
ATOM 1847 C CA . CYS A 1 240 ? 6.505 -5.521 -15.963 1.00 87.69 240 CYS A CA 1
ATOM 1848 C C . CYS A 1 240 ? 7.210 -6.735 -15.336 1.00 87.69 240 CYS A C 1
ATOM 1850 O O . CYS A 1 240 ? 7.937 -7.442 -16.031 1.00 87.69 240 CYS A O 1
ATOM 1852 N N . LYS A 1 241 ? 6.946 -7.029 -14.054 1.00 83.38 241 LYS A N 1
ATOM 1853 C CA . LYS A 1 241 ? 7.486 -8.217 -13.364 1.00 83.38 241 LYS A CA 1
ATOM 1854 C C . LYS A 1 241 ? 6.979 -9.533 -13.949 1.00 83.38 241 LYS A C 1
ATOM 1856 O O . LYS A 1 241 ? 7.745 -10.483 -14.074 1.00 83.38 241 LYS A O 1
ATOM 1861 N N . ALA A 1 242 ? 5.717 -9.567 -14.374 1.00 82.56 242 ALA A N 1
ATOM 1862 C CA . ALA A 1 242 ? 5.102 -10.701 -15.060 1.00 82.56 242 ALA A CA 1
ATOM 1863 C C . ALA A 1 242 ? 5.647 -10.937 -16.483 1.00 82.56 242 ALA A C 1
ATOM 1865 O O . ALA A 1 242 ? 5.163 -11.830 -17.177 1.00 82.56 242 ALA A O 1
ATOM 1866 N N . LYS A 1 243 ? 6.609 -10.122 -16.947 1.00 84.75 243 LYS A N 1
ATOM 1867 C CA . LYS A 1 243 ? 7.145 -10.123 -18.317 1.00 84.75 243 LYS A CA 1
ATOM 1868 C C . LYS A 1 243 ? 6.085 -9.909 -19.402 1.00 84.75 243 LYS A C 1
ATOM 1870 O O . LYS A 1 243 ? 6.222 -10.375 -20.528 1.00 84.75 243 LYS A O 1
ATOM 1875 N N . ASN A 1 244 ? 5.009 -9.199 -19.070 1.00 86.81 244 ASN A N 1
ATOM 1876 C CA . ASN A 1 244 ? 3.930 -8.889 -19.999 1.00 86.81 244 ASN A CA 1
ATOM 1877 C C . ASN A 1 244 ? 3.872 -7.376 -20.243 1.00 86.81 244 ASN A C 1
ATOM 1879 O O . ASN A 1 244 ? 2.997 -6.664 -19.742 1.00 86.81 244 ASN A O 1
ATOM 1883 N N . LEU A 1 245 ? 4.843 -6.891 -21.021 1.00 87.75 245 LEU A N 1
ATOM 1884 C CA . LEU A 1 245 ? 4.997 -5.469 -21.351 1.00 87.75 245 LEU A CA 1
ATOM 1885 C C . LEU A 1 245 ? 3.834 -4.918 -22.177 1.00 87.75 245 LEU A C 1
ATOM 1887 O O . LEU A 1 245 ? 3.454 -3.767 -21.987 1.00 87.75 245 LEU A O 1
ATOM 1891 N N . ASN A 1 246 ? 3.211 -5.744 -23.020 1.00 88.12 246 ASN A N 1
ATOM 1892 C CA . ASN A 1 246 ? 2.038 -5.344 -23.801 1.00 88.12 246 ASN A CA 1
ATOM 1893 C C . ASN A 1 246 ? 0.903 -4.869 -22.887 1.00 88.12 246 ASN A C 1
ATOM 1895 O O . ASN A 1 246 ? 0.344 -3.792 -23.084 1.00 88.12 246 ASN A O 1
ATOM 1899 N N . ARG A 1 247 ? 0.604 -5.638 -21.832 1.00 87.25 247 ARG A N 1
ATOM 1900 C CA . ARG A 1 247 ? -0.426 -5.259 -20.858 1.00 87.25 247 ARG A CA 1
ATOM 1901 C C . ARG A 1 247 ? 0.011 -4.080 -19.984 1.00 87.25 247 ARG A C 1
ATOM 1903 O O . ARG A 1 247 ? -0.829 -3.273 -19.595 1.00 87.25 247 ARG A O 1
ATOM 1910 N N . ALA A 1 248 ? 1.308 -3.963 -19.683 1.00 89.44 248 ALA A N 1
ATOM 1911 C CA . ALA A 1 248 ? 1.851 -2.805 -18.971 1.00 89.44 248 ALA A CA 1
ATOM 1912 C C . ALA A 1 248 ? 1.634 -1.503 -19.766 1.00 89.44 248 ALA A C 1
ATOM 1914 O O . ALA A 1 248 ? 1.155 -0.519 -19.203 1.00 89.44 248 ALA A O 1
ATOM 1915 N N . MET A 1 249 ? 1.899 -1.522 -21.076 1.00 89.75 249 MET A N 1
ATOM 1916 C CA . MET A 1 249 ? 1.658 -0.381 -21.964 1.00 89.75 249 MET A CA 1
ATOM 1917 C C . MET A 1 249 ? 0.177 -0.083 -22.153 1.00 89.75 249 MET A C 1
ATOM 1919 O O . MET A 1 249 ? -0.214 1.077 -22.096 1.00 89.75 249 MET A O 1
ATOM 1923 N N . GLU A 1 250 ? -0.671 -1.106 -22.257 1.00 90.62 250 GLU A N 1
ATOM 1924 C CA . GLU A 1 250 ? -2.121 -0.900 -22.297 1.00 90.62 250 GLU A CA 1
ATOM 1925 C C . GLU A 1 250 ? -2.614 -0.148 -21.049 1.00 90.62 250 GLU A C 1
ATOM 1927 O O . GLU A 1 250 ? -3.413 0.784 -21.153 1.00 90.62 250 GLU A O 1
ATOM 1932 N N . PHE A 1 251 ? -2.110 -0.491 -19.858 1.00 89.25 251 PHE A N 1
ATOM 1933 C CA . PHE A 1 251 ? -2.438 0.250 -18.638 1.00 89.25 251 PHE A CA 1
ATOM 1934 C C . PHE A 1 251 ? -1.867 1.665 -18.615 1.00 89.25 251 PHE A C 1
ATOM 1936 O O . PHE A 1 251 ? -2.531 2.570 -18.104 1.00 89.25 251 PHE A O 1
ATOM 1943 N N . PHE A 1 252 ? -0.678 1.870 -19.174 1.00 90.00 252 PHE A N 1
ATOM 1944 C CA . PHE A 1 252 ? -0.092 3.196 -19.327 1.00 90.00 252 PHE A CA 1
ATOM 1945 C C . PHE A 1 252 ? -0.930 4.086 -20.258 1.00 90.00 252 PHE A C 1
ATOM 1947 O O . PHE A 1 252 ? -1.247 5.223 -19.909 1.00 90.00 252 PHE A O 1
ATOM 1954 N N . ASP A 1 253 ? -1.402 3.556 -21.383 1.00 89.56 253 ASP A N 1
ATOM 1955 C CA . ASP A 1 253 ? -2.265 4.291 -22.308 1.00 89.56 253 ASP A CA 1
ATOM 1956 C C . ASP A 1 253 ? -3.658 4.544 -21.725 1.00 89.56 253 ASP A C 1
ATOM 1958 O O . ASP A 1 253 ? -4.174 5.659 -21.814 1.00 89.56 253 ASP A O 1
ATOM 1962 N N . GLN A 1 254 ? -4.250 3.565 -21.033 1.00 87.69 254 GLN A N 1
ATOM 1963 C CA . GLN A 1 254 ? -5.510 3.770 -20.310 1.00 87.69 254 GLN A CA 1
ATOM 1964 C C . GLN A 1 254 ? -5.397 4.883 -19.261 1.00 87.69 254 GLN A C 1
ATOM 1966 O O . GLN A 1 254 ? -6.329 5.675 -19.097 1.00 87.69 254 GLN A O 1
ATOM 1971 N N . MET A 1 255 ? -4.267 4.955 -18.553 1.00 89.31 255 MET A N 1
ATOM 1972 C CA . MET A 1 255 ? -3.988 6.015 -17.588 1.00 89.31 255 MET A CA 1
ATOM 1973 C C . MET A 1 255 ? -3.998 7.394 -18.271 1.00 89.31 255 MET A C 1
ATOM 1975 O O . MET A 1 255 ? -4.644 8.319 -17.772 1.00 89.31 255 MET A O 1
ATOM 1979 N N . ARG A 1 256 ? -3.380 7.512 -19.454 1.00 86.62 256 ARG A N 1
ATOM 1980 C CA . ARG A 1 256 ? -3.335 8.751 -20.253 1.00 86.62 256 ARG A CA 1
ATOM 1981 C C . ARG A 1 256 ? -4.706 9.152 -20.792 1.00 86.62 256 ARG A C 1
ATOM 1983 O O . ARG A 1 256 ? -5.099 10.306 -20.639 1.00 86.62 256 ARG A O 1
ATOM 1990 N N . VAL A 1 257 ? -5.460 8.208 -21.360 1.00 88.00 257 VAL A N 1
ATOM 1991 C CA . VAL A 1 257 ? -6.816 8.448 -21.898 1.00 88.00 257 VAL A CA 1
ATOM 1992 C C . VAL A 1 257 ? -7.770 8.938 -20.807 1.00 88.00 257 VAL A C 1
ATOM 1994 O O . VAL A 1 257 ? -8.619 9.789 -21.058 1.00 88.00 257 VAL A O 1
ATOM 1997 N N . LYS A 1 258 ? -7.601 8.461 -19.569 1.00 84.06 258 LYS A N 1
ATOM 1998 C CA . LYS A 1 258 ? -8.366 8.936 -18.406 1.00 84.06 258 LYS A CA 1
ATOM 1999 C C . LYS A 1 258 ? -7.904 10.295 -17.862 1.00 84.06 258 LYS A C 1
ATOM 2001 O O . LYS A 1 258 ? -8.456 10.764 -16.871 1.00 84.06 258 LYS A O 1
ATOM 2006 N N . GLY A 1 259 ? -6.896 10.921 -18.468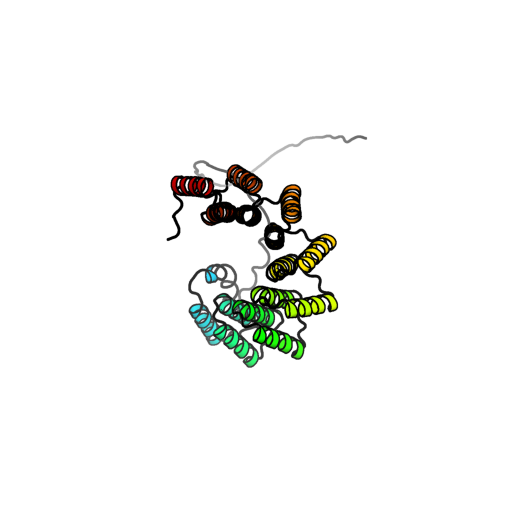 1.00 83.50 259 GLY A N 1
ATOM 2007 C CA . GLY A 1 259 ? -6.338 12.198 -18.023 1.00 83.50 259 GLY A CA 1
ATOM 2008 C C . GLY A 1 259 ? -5.500 12.104 -16.744 1.00 83.50 259 GLY A C 1
ATOM 2009 O O . GLY A 1 259 ? -5.177 13.131 -16.145 1.00 83.50 259 GLY A O 1
ATOM 2010 N N . LEU A 1 260 ? -5.133 10.895 -16.305 1.00 85.62 260 LEU A N 1
ATOM 2011 C CA . LEU A 1 260 ? -4.253 10.705 -15.158 1.00 85.62 260 LEU A CA 1
ATOM 2012 C C . LEU A 1 260 ? -2.807 10.912 -15.610 1.00 85.62 260 LEU A C 1
ATOM 2014 O O . LEU A 1 260 ? -2.322 10.226 -16.505 1.00 85.62 260 LEU A O 1
ATOM 2018 N N . ARG A 1 261 ? -2.099 11.854 -14.981 1.00 84.06 261 ARG A N 1
ATOM 2019 C CA . ARG A 1 261 ? -0.698 12.135 -15.320 1.00 84.06 261 ARG A CA 1
ATOM 2020 C C . ARG A 1 261 ? 0.235 11.082 -14.711 1.00 84.06 261 ARG A C 1
ATOM 2022 O O . ARG A 1 261 ? 0.239 10.944 -13.482 1.00 84.06 261 ARG A O 1
ATOM 2029 N N . PRO A 1 262 ? 1.040 10.369 -15.521 1.00 86.56 262 PRO A N 1
ATOM 2030 C CA . PRO A 1 262 ? 2.093 9.505 -15.006 1.00 86.56 262 PRO A CA 1
ATOM 2031 C C . PRO A 1 262 ? 3.074 10.291 -14.138 1.00 86.56 262 PRO A C 1
ATOM 2033 O O . PRO A 1 262 ? 3.441 11.423 -14.450 1.00 86.56 262 PRO A O 1
ATOM 2036 N N . ASN A 1 263 ? 3.487 9.692 -13.025 1.00 88.19 263 ASN A N 1
ATOM 2037 C CA . ASN A 1 263 ? 4.513 10.255 -12.151 1.00 88.19 263 ASN A CA 1
ATOM 2038 C C . ASN A 1 263 ? 5.900 9.696 -12.514 1.00 88.19 263 ASN A C 1
ATOM 2040 O O . ASN A 1 263 ? 6.010 8.699 -13.228 1.00 88.19 263 ASN A O 1
ATOM 2044 N N . GLN A 1 264 ? 6.959 10.289 -11.954 1.00 86.31 264 GLN A N 1
ATOM 2045 C CA . GLN A 1 264 ? 8.343 9.825 -12.133 1.00 86.31 264 GLN A CA 1
ATOM 2046 C C . GLN A 1 264 ? 8.494 8.312 -11.893 1.00 86.31 264 GLN A C 1
ATOM 2048 O O . GLN A 1 264 ? 9.137 7.620 -12.674 1.00 86.31 264 GLN A O 1
ATOM 2053 N N . ARG A 1 265 ? 7.842 7.779 -10.850 1.00 86.88 265 ARG A N 1
ATOM 2054 C CA . ARG A 1 265 ? 7.891 6.349 -10.515 1.00 86.88 265 ARG A CA 1
ATOM 2055 C C . ARG A 1 265 ? 7.319 5.464 -11.625 1.00 86.88 265 ARG A C 1
ATOM 2057 O O . ARG A 1 265 ? 7.855 4.386 -11.853 1.00 86.88 265 ARG A O 1
ATOM 2064 N N . THR A 1 266 ? 6.255 5.897 -12.296 1.00 88.50 266 THR A N 1
ATOM 2065 C CA . THR A 1 266 ? 5.617 5.144 -13.389 1.00 88.50 266 THR A CA 1
ATOM 2066 C C . THR A 1 266 ? 6.572 5.007 -14.569 1.00 88.50 266 THR A C 1
ATOM 2068 O O . THR A 1 266 ? 6.793 3.893 -15.033 1.00 88.50 266 THR A O 1
ATOM 2071 N N . TYR A 1 267 ? 7.219 6.105 -14.972 1.00 90.44 267 TYR A N 1
ATOM 2072 C CA . TYR A 1 267 ? 8.238 6.084 -16.024 1.00 90.44 267 TYR A CA 1
ATOM 2073 C C . TYR A 1 267 ? 9.427 5.196 -15.655 1.00 90.44 267 TYR A C 1
ATOM 2075 O O . TYR A 1 267 ? 9.770 4.299 -16.417 1.00 90.44 267 TYR A O 1
ATOM 2083 N N . THR A 1 268 ? 10.003 5.366 -14.458 1.00 89.81 268 THR A N 1
ATOM 2084 C CA . THR A 1 268 ? 11.117 4.519 -13.998 1.00 89.81 268 THR A CA 1
ATOM 2085 C C . THR A 1 268 ? 10.740 3.033 -13.992 1.00 89.81 268 THR A C 1
ATOM 2087 O O . THR A 1 268 ? 11.556 2.200 -14.365 1.00 89.81 268 THR A O 1
ATOM 2090 N N . THR A 1 269 ? 9.502 2.697 -13.615 1.00 90.00 269 THR A N 1
ATOM 2091 C CA . THR A 1 269 ? 9.002 1.311 -13.595 1.00 90.00 269 THR A CA 1
ATOM 2092 C C . THR A 1 269 ? 8.895 0.710 -14.999 1.00 90.00 269 THR A C 1
ATOM 2094 O O . THR A 1 269 ? 9.242 -0.452 -15.199 1.00 90.00 269 THR A O 1
ATOM 2097 N N . LEU A 1 270 ? 8.411 1.482 -15.976 1.00 90.88 270 LEU A N 1
ATOM 2098 C CA . LEU A 1 270 ? 8.343 1.036 -17.369 1.00 90.88 270 LEU A CA 1
ATOM 2099 C C . LEU A 1 270 ? 9.742 0.848 -17.949 1.00 90.88 270 LEU A C 1
ATOM 2101 O O . LEU A 1 270 ? 10.024 -0.205 -18.509 1.00 90.88 270 LEU A O 1
ATOM 2105 N N . ILE A 1 271 ? 10.626 1.829 -17.754 1.00 90.44 271 ILE A N 1
ATOM 2106 C CA . ILE A 1 271 ? 12.015 1.779 -18.227 1.00 90.44 271 ILE A CA 1
ATOM 2107 C C . ILE A 1 271 ? 12.730 0.551 -17.659 1.00 90.44 271 ILE A C 1
ATOM 2109 O O . ILE A 1 271 ? 13.377 -0.171 -18.411 1.00 90.44 271 ILE A O 1
ATOM 2113 N N . ASP A 1 272 ? 12.575 0.273 -16.363 1.00 89.62 272 ASP A N 1
ATOM 2114 C CA . ASP A 1 272 ? 13.133 -0.925 -15.729 1.00 89.62 272 ASP A CA 1
ATOM 2115 C C . ASP A 1 272 ? 12.552 -2.219 -16.315 1.00 89.62 272 ASP A C 1
ATOM 2117 O O . ASP A 1 272 ? 13.302 -3.112 -16.707 1.00 89.62 272 ASP A O 1
ATOM 2121 N N . GLY A 1 273 ? 11.228 -2.286 -16.483 1.00 88.31 273 GLY A N 1
ATOM 2122 C CA . GLY A 1 273 ? 10.561 -3.434 -17.098 1.00 88.31 273 GLY A CA 1
ATOM 2123 C C . GLY A 1 273 ? 11.030 -3.727 -18.527 1.00 88.31 273 GLY A C 1
ATOM 2124 O O . GLY A 1 273 ? 11.313 -4.883 -18.849 1.00 88.31 273 GLY A O 1
ATOM 2125 N N . PHE A 1 274 ? 11.139 -2.696 -19.370 1.00 89.81 274 PHE A N 1
ATOM 2126 C CA . PHE A 1 274 ? 11.639 -2.811 -20.743 1.00 89.81 274 PHE A CA 1
ATOM 2127 C C . PHE A 1 274 ? 13.126 -3.185 -20.780 1.00 89.81 274 PHE A C 1
ATOM 2129 O O . PHE A 1 274 ? 13.521 -4.071 -21.540 1.00 89.81 274 PHE A O 1
ATOM 2136 N N . SER A 1 275 ? 13.936 -2.576 -19.908 1.00 89.25 275 SER A N 1
ATOM 2137 C CA . SER A 1 275 ? 15.382 -2.817 -19.836 1.00 89.25 275 SER A CA 1
ATOM 2138 C C . SER A 1 275 ? 15.710 -4.254 -19.444 1.00 89.25 275 SER A C 1
ATOM 2140 O O . SER A 1 275 ? 16.544 -4.890 -20.084 1.00 89.25 275 SER A O 1
ATOM 2142 N N . GLN A 1 276 ? 15.016 -4.805 -18.444 1.00 86.75 276 GLN A N 1
ATOM 2143 C CA . GLN A 1 276 ? 15.207 -6.193 -18.003 1.00 86.75 276 GLN A CA 1
ATOM 2144 C C . GLN A 1 276 ? 14.811 -7.230 -19.063 1.00 86.75 276 GLN A C 1
ATOM 2146 O O . GLN A 1 276 ? 15.288 -8.363 -19.025 1.00 86.75 276 GLN A O 1
ATOM 2151 N N . GLN A 1 277 ? 13.931 -6.862 -19.995 1.00 86.38 277 GLN A N 1
ATOM 2152 C CA . GLN A 1 277 ? 13.453 -7.741 -21.066 1.00 86.38 277 GLN A CA 1
ATOM 2153 C C . GLN A 1 277 ? 14.183 -7.518 -22.398 1.00 86.38 277 GLN A C 1
ATOM 2155 O O . GLN A 1 277 ? 13.889 -8.207 -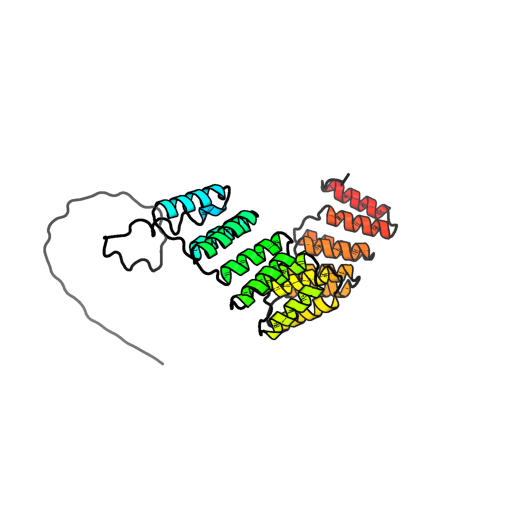23.370 1.00 86.38 277 GLN A O 1
ATOM 2160 N N . GLY A 1 278 ? 15.150 -6.595 -22.443 1.00 83.75 278 GLY A N 1
ATOM 2161 C CA . GLY A 1 278 ? 15.984 -6.332 -23.618 1.00 83.75 278 GLY A CA 1
ATOM 2162 C C . GLY A 1 278 ? 15.361 -5.406 -24.671 1.00 83.75 278 GLY A C 1
ATOM 2163 O O . GLY A 1 278 ? 15.982 -5.155 -25.702 1.00 83.75 278 GLY A O 1
ATOM 2164 N N . PHE A 1 279 ? 14.178 -4.851 -24.409 1.00 87.06 279 PHE A N 1
ATOM 2165 C CA . PHE A 1 279 ? 13.488 -3.886 -25.274 1.00 87.06 279 PHE A CA 1
ATOM 2166 C C . PHE A 1 279 ? 14.030 -2.472 -25.035 1.00 87.06 279 PHE A C 1
ATOM 2168 O O . PHE A 1 279 ? 13.372 -1.595 -24.476 1.00 87.06 279 PHE A O 1
ATOM 2175 N N . LEU A 1 280 ? 15.308 -2.277 -25.367 1.00 85.12 280 LEU A N 1
ATOM 2176 C CA . LEU A 1 280 ? 16.018 -1.048 -25.021 1.00 85.12 280 LEU A CA 1
ATOM 2177 C C . LEU A 1 280 ? 15.551 0.156 -25.837 1.00 85.12 280 LEU A C 1
ATOM 2179 O O . LEU A 1 280 ? 15.534 1.252 -25.297 1.00 85.12 280 LEU A O 1
ATOM 2183 N N . ASN A 1 281 ? 15.130 -0.017 -27.090 1.00 86.31 281 ASN A N 1
ATOM 2184 C CA . ASN A 1 281 ? 14.647 1.109 -27.898 1.00 86.31 281 ASN A CA 1
ATOM 2185 C C . ASN A 1 281 ? 13.390 1.723 -27.267 1.00 86.31 281 ASN A C 1
ATOM 2187 O O . ASN A 1 281 ? 13.330 2.926 -27.029 1.00 86.31 281 ASN A O 1
ATOM 2191 N N . GLU A 1 282 ? 12.449 0.866 -26.879 1.00 88.31 282 GLU A N 1
ATOM 2192 C CA . GLU A 1 282 ? 11.223 1.235 -26.184 1.00 88.31 282 GLU A CA 1
ATOM 2193 C C . GLU A 1 282 ? 11.533 1.871 -24.820 1.00 88.31 282 GLU A C 1
ATOM 2195 O O . GLU A 1 282 ? 10.921 2.870 -24.441 1.00 88.31 282 GLU A O 1
ATOM 2200 N N . ALA A 1 283 ? 12.537 1.360 -24.097 1.00 87.69 283 ALA A N 1
ATOM 2201 C CA . ALA A 1 283 ? 12.995 1.969 -22.849 1.00 87.69 283 ALA A CA 1
ATOM 2202 C C . ALA A 1 283 ? 13.516 3.409 -23.050 1.00 87.69 283 ALA A C 1
ATOM 2204 O O . ALA A 1 283 ? 13.274 4.268 -22.197 1.00 87.69 283 ALA A O 1
ATOM 2205 N N . TYR A 1 284 ? 14.191 3.704 -24.168 1.00 85.81 284 TYR A N 1
ATOM 2206 C CA . TYR A 1 284 ? 14.626 5.069 -24.498 1.00 85.81 284 TYR A CA 1
ATOM 2207 C C . TYR A 1 284 ? 13.489 5.975 -24.926 1.00 85.81 284 TYR A C 1
ATOM 2209 O O . TYR A 1 284 ? 13.499 7.149 -24.558 1.00 85.81 284 TYR A O 1
ATOM 2217 N N . ASP A 1 285 ? 12.516 5.460 -25.670 1.00 89.31 285 ASP A N 1
ATOM 2218 C CA . ASP A 1 285 ? 11.341 6.241 -26.051 1.00 89.31 285 ASP A CA 1
ATOM 2219 C C . ASP A 1 285 ? 10.581 6.696 -24.797 1.00 89.31 285 ASP A C 1
ATOM 2221 O O . ASP A 1 285 ? 10.255 7.877 -24.656 1.00 89.31 285 ASP A O 1
ATOM 2225 N N . VAL A 1 286 ? 10.421 5.799 -23.816 1.00 89.56 286 VAL A N 1
ATOM 2226 C CA . VAL A 1 286 ? 9.824 6.127 -22.511 1.00 89.56 286 VAL A CA 1
ATOM 2227 C C . VAL A 1 286 ? 10.706 7.094 -21.705 1.00 89.56 286 VAL A C 1
ATOM 2229 O O . VAL A 1 286 ? 10.184 7.994 -21.044 1.00 89.56 286 VAL A O 1
ATOM 2232 N N . LEU A 1 287 ? 12.039 6.969 -21.758 1.00 86.50 287 LEU A N 1
ATOM 2233 C CA . LEU A 1 287 ? 12.968 7.920 -21.125 1.00 86.50 287 LEU A CA 1
ATOM 2234 C C . LEU A 1 287 ? 12.860 9.322 -21.742 1.00 86.50 287 LEU A C 1
ATOM 2236 O O . LEU A 1 287 ? 12.884 10.327 -21.026 1.00 86.50 287 LEU A O 1
ATOM 2240 N N . LYS A 1 288 ? 12.730 9.400 -23.065 1.00 87.12 288 LYS A N 1
ATOM 2241 C CA . LYS A 1 288 ? 12.549 10.656 -23.787 1.00 87.12 288 LYS A CA 1
ATOM 2242 C C . LYS A 1 288 ? 11.213 11.292 -23.412 1.00 87.12 288 LYS A C 1
ATOM 2244 O O . LYS A 1 288 ? 11.204 12.452 -22.996 1.00 87.12 288 LYS A O 1
ATOM 2249 N N . GLU A 1 289 ? 10.124 10.521 -23.425 1.00 88.62 289 GLU A N 1
ATOM 2250 C CA . GLU A 1 289 ? 8.806 10.983 -22.971 1.00 88.62 289 GLU A CA 1
ATOM 2251 C C . GLU A 1 289 ? 8.857 11.469 -21.511 1.00 88.62 289 GLU A C 1
ATOM 2253 O O . GLU A 1 289 ? 8.289 12.510 -21.176 1.00 88.62 289 GLU A O 1
ATOM 2258 N N . MET A 1 290 ? 9.596 10.783 -20.633 1.00 88.31 290 MET A N 1
ATOM 2259 C CA . MET A 1 290 ? 9.807 11.208 -19.247 1.00 88.31 290 MET A CA 1
ATOM 2260 C C . MET A 1 290 ? 10.458 12.600 -19.163 1.00 88.31 290 MET A C 1
ATOM 2262 O O . MET A 1 290 ? 9.999 13.443 -18.385 1.00 88.31 290 MET A O 1
ATOM 2266 N N . THR A 1 291 ? 11.491 12.861 -19.973 1.00 86.25 291 THR A N 1
ATOM 2267 C CA . THR A 1 291 ? 12.162 14.173 -20.018 1.00 86.25 291 THR A CA 1
ATOM 2268 C C . THR A 1 291 ? 11.298 15.273 -20.630 1.00 86.25 291 THR A C 1
ATOM 2270 O O . THR A 1 291 ? 11.288 16.391 -20.117 1.00 86.25 291 THR A O 1
ATOM 2273 N N . GLU A 1 292 ? 10.522 14.962 -21.671 1.00 87.56 292 GLU A N 1
ATOM 2274 C CA . GLU A 1 292 ? 9.594 15.900 -22.318 1.00 87.56 292 GLU A CA 1
ATOM 2275 C C . GLU A 1 292 ? 8.451 16.309 -21.380 1.00 87.56 292 GLU A C 1
ATOM 2277 O O . GLU A 1 292 ? 8.024 17.462 -21.372 1.00 87.56 292 GLU A O 1
ATOM 2282 N N . ASN A 1 293 ? 8.010 15.394 -20.512 1.00 83.56 293 ASN A N 1
ATOM 2283 C CA . ASN A 1 293 ? 7.028 15.675 -19.465 1.00 83.56 293 ASN A CA 1
ATOM 2284 C C . ASN A 1 293 ? 7.613 16.421 -18.246 1.00 83.56 293 ASN A C 1
ATOM 2286 O O . ASN A 1 293 ? 6.907 16.629 -17.256 1.00 83.56 293 ASN A O 1
ATOM 2290 N N . GLY A 1 294 ? 8.881 16.845 -18.305 1.00 81.25 294 GLY A N 1
ATOM 2291 C CA . GLY A 1 294 ? 9.525 17.674 -17.285 1.00 81.25 294 GLY A CA 1
ATOM 2292 C C . GLY A 1 294 ? 10.073 16.904 -16.082 1.00 81.25 294 GLY A C 1
ATOM 2293 O O . GLY A 1 294 ? 10.400 17.522 -15.068 1.00 81.25 294 GLY A O 1
ATOM 2294 N N . PHE A 1 295 ? 10.188 15.575 -16.163 1.00 83.75 295 PHE A N 1
ATOM 2295 C CA . PHE A 1 295 ? 10.817 14.775 -15.114 1.00 83.75 295 PHE A CA 1
ATOM 2296 C C . PHE A 1 295 ? 12.295 14.534 -15.426 1.00 83.75 295 PHE A C 1
ATOM 2298 O O . PHE A 1 295 ? 12.655 14.094 -16.516 1.00 83.75 295 PHE A O 1
ATOM 2305 N N . SER A 1 296 ? 13.167 14.765 -14.444 1.00 79.62 296 SER A N 1
ATOM 2306 C CA . SER A 1 296 ? 14.575 14.384 -14.545 1.00 79.62 296 SER A CA 1
ATOM 2307 C C . SER A 1 296 ? 14.744 12.884 -14.249 1.00 79.62 296 SER A C 1
ATOM 2309 O O . SER A 1 296 ? 14.265 12.398 -13.213 1.00 79.62 296 SER A O 1
ATOM 2311 N N . PRO A 1 297 ? 15.404 12.116 -15.137 1.00 82.94 297 PRO A N 1
ATOM 2312 C CA . PRO A 1 297 ? 15.730 10.722 -14.868 1.00 82.94 297 PRO A CA 1
ATOM 2313 C C . PRO A 1 297 ? 16.559 10.603 -13.590 1.00 82.94 297 PRO A C 1
ATOM 2315 O O . PRO A 1 297 ? 17.518 11.344 -13.379 1.00 82.94 297 PRO A O 1
ATOM 2318 N N . SER A 1 298 ? 16.159 9.689 -12.710 1.00 83.25 298 SER A N 1
ATOM 2319 C CA . SER A 1 298 ? 16.866 9.434 -11.454 1.00 83.25 298 SER A CA 1
ATOM 2320 C C . SER A 1 298 ? 18.046 8.483 -11.664 1.00 83.25 298 SER A C 1
ATOM 2322 O O . SER A 1 298 ? 18.102 7.771 -12.667 1.00 83.25 298 SER A O 1
ATOM 2324 N N . VAL A 1 299 ? 18.935 8.383 -10.667 1.00 82.62 299 VAL A N 1
ATOM 2325 C CA . VAL A 1 299 ? 19.993 7.351 -10.608 1.00 82.62 299 VAL A CA 1
ATOM 2326 C C . VAL A 1 299 ? 19.415 5.953 -10.860 1.00 82.62 299 VAL A C 1
ATOM 2328 O O . VAL A 1 299 ? 19.965 5.181 -11.634 1.00 82.62 299 VAL A O 1
ATOM 2331 N N . VAL A 1 300 ? 18.252 5.651 -10.270 1.00 84.12 300 VAL A N 1
ATOM 2332 C CA . VAL A 1 300 ? 17.560 4.363 -10.446 1.00 84.12 300 VAL A CA 1
ATOM 2333 C C . VAL A 1 300 ? 17.155 4.131 -11.906 1.00 84.12 300 VAL A C 1
ATOM 2335 O O . VAL A 1 300 ? 17.257 3.013 -12.396 1.00 84.12 300 VAL A O 1
ATOM 2338 N N . THR A 1 301 ? 16.739 5.184 -12.613 1.00 83.19 301 THR A N 1
ATOM 2339 C CA . THR A 1 301 ? 16.317 5.096 -14.022 1.00 83.19 301 THR A CA 1
ATOM 2340 C C . THR A 1 301 ? 17.504 4.788 -14.936 1.00 83.19 301 THR A C 1
ATOM 2342 O O . THR A 1 301 ? 17.417 3.918 -15.796 1.00 83.19 301 THR A O 1
ATOM 2345 N N . TYR A 1 302 ? 18.636 5.457 -14.709 1.00 84.62 302 TYR A N 1
ATOM 2346 C CA . TYR A 1 302 ? 19.872 5.199 -15.447 1.00 84.62 302 TYR A CA 1
ATOM 2347 C C . TYR A 1 302 ? 20.464 3.824 -15.142 1.00 84.62 302 TYR A C 1
ATOM 2349 O O . TYR A 1 302 ? 20.842 3.108 -16.065 1.00 84.62 302 TYR A O 1
ATOM 2357 N N . ASN A 1 303 ? 20.479 3.419 -13.871 1.00 86.19 303 ASN A N 1
ATOM 2358 C CA . ASN A 1 303 ? 20.953 2.095 -13.473 1.00 86.19 303 ASN A CA 1
ATOM 2359 C C . ASN A 1 303 ? 20.137 0.975 -14.124 1.00 86.19 303 ASN A C 1
ATOM 2361 O O . ASN A 1 303 ? 20.712 -0.028 -14.535 1.00 86.19 303 ASN A O 1
ATOM 2365 N N . ALA A 1 304 ? 18.819 1.152 -14.252 1.00 86.00 304 ALA A N 1
ATOM 2366 C CA . ALA A 1 304 ? 17.959 0.187 -14.926 1.00 86.00 304 ALA A CA 1
ATOM 2367 C C . ALA A 1 304 ? 18.339 0.009 -16.409 1.00 86.00 304 ALA A C 1
ATOM 2369 O O . ALA A 1 304 ? 18.489 -1.122 -16.870 1.00 86.00 304 ALA A O 1
ATOM 2370 N N . LEU A 1 305 ? 18.589 1.112 -17.127 1.00 85.38 305 LEU A N 1
ATOM 2371 C CA . LEU A 1 305 ? 19.047 1.088 -18.523 1.00 85.38 305 LEU A CA 1
ATOM 2372 C C . LEU A 1 305 ? 20.432 0.451 -18.664 1.00 85.38 305 LEU A C 1
ATOM 2374 O O . LEU A 1 305 ? 20.622 -0.418 -19.512 1.00 85.38 305 LEU A O 1
ATOM 2378 N N . ILE A 1 306 ? 21.388 0.849 -17.818 1.00 85.81 306 ILE A N 1
ATOM 2379 C CA . ILE A 1 306 ? 22.748 0.288 -17.807 1.00 85.81 306 ILE A CA 1
ATOM 2380 C C . ILE A 1 306 ? 22.683 -1.222 -17.577 1.00 85.81 306 ILE A C 1
ATOM 2382 O O . ILE A 1 306 ? 23.296 -1.979 -18.324 1.00 85.81 306 ILE A O 1
ATOM 2386 N N . ASN A 1 307 ? 21.894 -1.669 -16.596 1.00 86.56 307 ASN A N 1
ATOM 2387 C CA . ASN A 1 307 ? 21.697 -3.089 -16.329 1.00 86.56 307 ASN A CA 1
ATOM 2388 C C . ASN A 1 307 ? 21.109 -3.814 -17.551 1.00 86.56 307 ASN A C 1
ATOM 2390 O O . ASN A 1 307 ? 21.609 -4.869 -17.929 1.00 86.56 307 ASN A O 1
ATOM 2394 N N . GLY A 1 308 ? 20.114 -3.223 -18.221 1.00 85.56 308 GLY A N 1
ATOM 2395 C CA . GLY A 1 308 ? 19.558 -3.764 -19.464 1.00 85.56 308 GLY A CA 1
ATOM 2396 C C . GLY A 1 308 ? 20.599 -3.938 -20.577 1.00 85.56 308 GLY A C 1
ATOM 2397 O O . GLY A 1 308 ? 20.674 -5.001 -21.190 1.00 85.56 308 GLY A O 1
ATOM 2398 N N . TYR A 1 309 ? 21.457 -2.939 -20.809 1.00 84.44 309 TYR A N 1
ATOM 2399 C CA . TYR A 1 309 ? 22.549 -3.044 -21.788 1.00 84.44 309 TYR A CA 1
ATOM 2400 C C . TYR A 1 309 ? 23.598 -4.092 -21.413 1.00 84.44 309 TYR A C 1
ATOM 2402 O O . TYR A 1 309 ? 24.051 -4.842 -22.283 1.00 84.44 309 TYR A O 1
ATOM 2410 N N . CYS A 1 310 ? 23.956 -4.175 -20.130 1.00 85.00 310 CYS A N 1
ATOM 2411 C CA . CYS A 1 310 ? 24.872 -5.190 -19.619 1.00 85.00 310 CYS A CA 1
ATOM 2412 C C . CYS A 1 310 ? 24.314 -6.606 -19.830 1.00 85.00 310 CYS A C 1
ATOM 2414 O O . CYS A 1 310 ? 25.050 -7.489 -20.266 1.00 85.00 310 CYS A O 1
ATOM 2416 N N . LEU A 1 311 ? 23.014 -6.816 -19.591 1.00 84.12 311 LEU A N 1
ATOM 2417 C CA . LEU A 1 311 ? 22.345 -8.105 -19.811 1.00 84.12 311 LEU A CA 1
ATOM 2418 C C . LEU A 1 311 ? 22.350 -8.534 -21.287 1.00 84.12 311 LEU 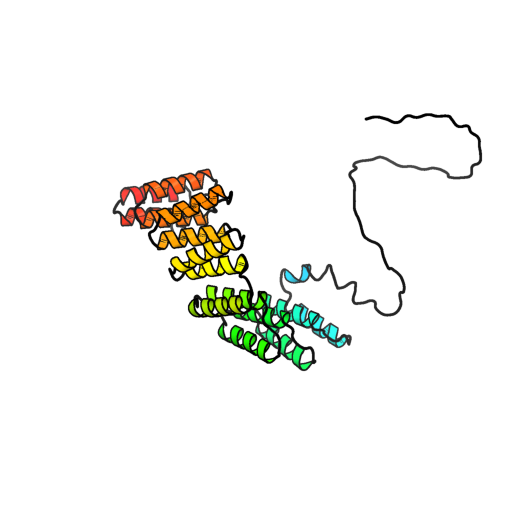A C 1
ATOM 2420 O O . LEU A 1 311 ? 22.402 -9.728 -21.571 1.00 84.12 311 LEU A O 1
ATOM 2424 N N . LEU A 1 312 ? 22.341 -7.580 -22.224 1.00 82.25 312 LEU A N 1
ATOM 2425 C CA . LEU A 1 312 ? 22.457 -7.845 -23.663 1.00 82.25 312 LEU A CA 1
ATOM 2426 C C . LEU A 1 312 ? 23.911 -7.925 -24.168 1.00 82.25 312 LEU A C 1
ATOM 2428 O O . LEU A 1 312 ? 24.126 -8.085 -25.369 1.00 82.25 312 LEU A O 1
ATOM 2432 N N . GLY A 1 313 ? 24.914 -7.782 -23.293 1.00 82.50 313 GLY A N 1
ATOM 2433 C CA . GLY A 1 313 ? 26.336 -7.789 -23.665 1.00 82.50 313 GLY A CA 1
ATOM 2434 C C . GLY A 1 313 ? 26.804 -6.544 -24.433 1.00 82.50 313 GLY A C 1
ATOM 2435 O O . GLY A 1 313 ? 27.928 -6.509 -24.933 1.00 82.50 313 GLY A O 1
ATOM 2436 N N . ARG A 1 314 ? 25.972 -5.501 -24.519 1.00 84.81 314 ARG A N 1
ATOM 2437 C CA . ARG A 1 314 ? 26.248 -4.250 -25.241 1.00 84.81 314 ARG A CA 1
ATOM 2438 C C . ARG A 1 314 ? 26.964 -3.244 -24.337 1.00 84.81 314 ARG A C 1
ATOM 2440 O O . ARG A 1 314 ? 26.417 -2.213 -23.952 1.00 84.81 314 ARG A O 1
ATOM 2447 N N . MET A 1 315 ? 28.202 -3.568 -23.973 1.00 82.00 315 MET A N 1
ATOM 2448 C CA . MET A 1 315 ? 28.975 -2.803 -22.985 1.00 82.00 315 MET A CA 1
ATOM 2449 C C . MET A 1 315 ? 29.321 -1.378 -23.445 1.00 82.00 315 MET A C 1
ATOM 2451 O O . MET A 1 315 ? 29.366 -0.470 -22.619 1.00 82.00 315 MET A O 1
ATOM 2455 N N . GLU A 1 316 ? 29.534 -1.155 -24.745 1.00 82.94 316 GLU A N 1
ATOM 2456 C CA . GLU A 1 316 ? 29.854 0.177 -25.287 1.00 82.94 316 GLU A CA 1
ATOM 2457 C C . GLU A 1 316 ? 28.707 1.174 -25.068 1.00 82.94 316 GLU A C 1
ATOM 2459 O O . GLU A 1 316 ? 28.923 2.286 -24.583 1.00 82.94 316 GLU A O 1
ATOM 2464 N N . ASP A 1 317 ? 27.473 0.744 -25.333 1.00 83.31 317 ASP A N 1
ATOM 2465 C CA . ASP A 1 317 ? 26.278 1.557 -25.104 1.00 83.31 317 ASP A CA 1
ATOM 2466 C C . ASP A 1 317 ? 26.029 1.796 -23.605 1.00 83.31 317 ASP A C 1
ATOM 2468 O O . ASP A 1 317 ? 25.656 2.900 -23.200 1.00 83.31 317 ASP A O 1
ATOM 2472 N N . ALA A 1 318 ? 26.298 0.790 -22.760 1.00 83.00 318 ALA A N 1
ATOM 2473 C CA . ALA A 1 318 ? 26.216 0.923 -21.304 1.00 83.00 318 ALA A CA 1
ATOM 2474 C C . ALA A 1 318 ? 27.179 2.002 -20.774 1.00 83.00 318 ALA A C 1
ATOM 2476 O O . ALA A 1 318 ? 26.799 2.825 -19.938 1.00 83.00 318 ALA A O 1
ATOM 2477 N N . ILE A 1 319 ? 28.412 2.037 -21.295 1.00 83.00 319 ILE A N 1
ATOM 2478 C CA . ILE A 1 319 ? 29.409 3.066 -20.967 1.00 83.00 319 ILE A CA 1
ATOM 2479 C C . ILE A 1 319 ? 28.941 4.441 -21.458 1.00 83.00 319 ILE A C 1
ATOM 2481 O O . ILE A 1 319 ? 29.069 5.422 -20.723 1.00 83.00 319 ILE A O 1
ATOM 2485 N N . GLY A 1 320 ? 28.356 4.522 -22.657 1.00 84.62 320 GLY A N 1
ATOM 2486 C CA . GLY A 1 320 ? 27.779 5.763 -23.181 1.00 84.62 320 GLY A CA 1
ATOM 2487 C C . GLY A 1 320 ? 26.706 6.352 -22.258 1.00 84.62 320 GLY A C 1
ATOM 2488 O O . GLY A 1 320 ? 26.718 7.551 -21.968 1.00 84.62 320 GLY A O 1
ATOM 2489 N N . ILE A 1 321 ? 25.826 5.506 -21.715 1.00 83.44 321 ILE A N 1
ATOM 2490 C CA . ILE A 1 321 ? 24.787 5.937 -20.769 1.00 83.44 321 ILE A CA 1
ATOM 2491 C C . ILE A 1 321 ? 25.352 6.322 -19.405 1.00 83.44 321 ILE A C 1
ATOM 2493 O O . ILE A 1 321 ? 24.914 7.312 -18.816 1.00 83.44 321 ILE A O 1
ATOM 2497 N N . LEU A 1 322 ? 26.365 5.606 -18.920 1.00 81.75 322 LEU A N 1
ATOM 2498 C CA . LEU A 1 322 ? 27.071 5.961 -17.690 1.00 81.75 322 LEU A CA 1
ATOM 2499 C C . LEU A 1 322 ? 27.752 7.339 -17.798 1.00 81.75 322 LEU A C 1
ATOM 2501 O O . LEU A 1 322 ? 27.737 8.135 -16.854 1.00 81.75 322 LEU A O 1
ATOM 2505 N N . GLN A 1 323 ? 28.312 7.656 -18.967 1.00 82.06 323 GLN A N 1
ATOM 2506 C CA . GLN A 1 323 ? 28.877 8.974 -19.251 1.00 82.06 323 GLN A CA 1
ATOM 2507 C C . GLN A 1 323 ? 27.796 10.065 -19.303 1.00 82.06 323 GLN A C 1
ATOM 2509 O O . GLN A 1 323 ? 28.023 11.152 -18.769 1.00 82.06 323 GLN A O 1
ATOM 2514 N N . ASP A 1 324 ? 26.617 9.793 -19.881 1.00 82.31 324 ASP A N 1
ATOM 2515 C CA . ASP A 1 324 ? 25.482 10.734 -19.858 1.00 82.31 324 ASP A CA 1
ATOM 2516 C C . ASP A 1 324 ? 24.989 10.998 -18.425 1.00 82.31 324 ASP A C 1
ATOM 2518 O O . ASP A 1 324 ? 24.784 12.151 -18.037 1.00 82.31 324 ASP A O 1
ATOM 2522 N N . MET A 1 325 ? 24.890 9.951 -17.600 1.00 81.75 325 MET A N 1
ATOM 2523 C CA . MET A 1 325 ? 24.546 10.058 -16.179 1.00 81.75 325 MET A CA 1
ATOM 2524 C C . MET A 1 325 ? 25.554 10.931 -15.412 1.00 81.75 325 MET A C 1
ATOM 2526 O O . MET A 1 325 ? 25.157 11.821 -14.655 1.00 81.75 325 MET A O 1
ATOM 2530 N N . THR A 1 326 ? 26.853 10.722 -15.649 1.00 80.94 326 THR A N 1
ATOM 2531 C CA . THR A 1 326 ? 27.935 11.494 -15.014 1.00 80.94 326 THR A CA 1
ATOM 2532 C C . THR A 1 326 ? 27.910 12.958 -15.461 1.00 80.94 326 THR A C 1
ATOM 2534 O O . THR A 1 326 ? 28.051 13.867 -14.643 1.00 80.94 326 THR A O 1
ATOM 2537 N N . ARG A 1 327 ? 27.651 13.216 -16.751 1.00 80.25 327 ARG A N 1
ATOM 2538 C CA . ARG A 1 327 ? 27.519 14.572 -17.309 1.00 80.25 327 ARG A CA 1
ATOM 2539 C C . ARG A 1 327 ? 26.358 15.346 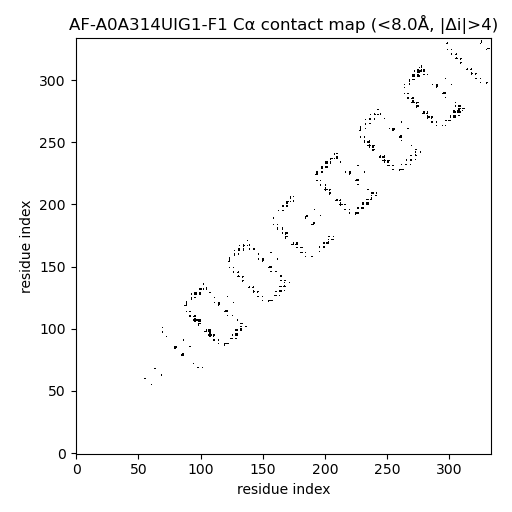-16.683 1.00 80.25 327 ARG A C 1
ATOM 2541 O O . ARG A 1 327 ? 26.454 16.559 -16.521 1.00 80.25 327 ARG A O 1
ATOM 2548 N N . LYS A 1 328 ? 25.278 14.657 -16.306 1.00 77.69 328 LYS A N 1
ATOM 2549 C CA . LYS A 1 328 ? 24.114 15.250 -15.624 1.00 77.69 328 LYS A CA 1
ATOM 2550 C C . LYS A 1 328 ? 24.304 15.418 -14.109 1.00 77.69 328 LYS A C 1
ATOM 2552 O O . LYS A 1 328 ? 23.374 15.850 -13.434 1.00 77.69 328 LYS A O 1
ATOM 2557 N N . GLY A 1 329 ? 25.496 15.126 -13.578 1.00 72.75 329 GLY A N 1
ATOM 2558 C CA . GLY A 1 329 ? 25.860 15.383 -12.181 1.00 72.75 329 GLY A CA 1
ATOM 2559 C C . GLY A 1 329 ? 25.225 14.424 -11.171 1.00 72.75 329 GLY A C 1
ATOM 2560 O O . GLY A 1 329 ? 25.138 14.753 -9.989 1.00 72.75 329 GLY A O 1
ATOM 2561 N N . LEU A 1 330 ? 24.757 13.254 -11.616 1.00 73.94 330 LEU A N 1
ATOM 2562 C CA . LEU A 1 330 ? 24.206 12.234 -10.726 1.00 73.94 330 LEU A CA 1
ATOM 2563 C C . LEU A 1 330 ? 25.344 11.409 -10.093 1.00 73.94 330 LEU A C 1
ATOM 2565 O O . LEU A 1 330 ? 26.264 11.008 -10.809 1.00 73.94 330 LEU A O 1
ATOM 2569 N N . PRO A 1 331 ? 25.308 11.142 -8.773 1.00 68.00 331 PRO A N 1
ATOM 2570 C CA . PRO A 1 331 ? 26.379 10.422 -8.095 1.00 68.00 331 PRO A CA 1
ATOM 2571 C C . PRO A 1 331 ? 26.440 8.965 -8.562 1.00 68.00 331 PRO A C 1
ATOM 2573 O O . PRO A 1 331 ? 25.415 8.285 -8.655 1.00 68.00 331 PRO A O 1
ATOM 2576 N N . LEU A 1 332 ? 27.657 8.482 -8.811 1.00 57.56 332 LEU A N 1
ATOM 2577 C CA . LEU A 1 332 ? 27.934 7.056 -8.950 1.00 57.56 332 LEU A CA 1
ATOM 2578 C C . LEU A 1 332 ? 27.729 6.419 -7.570 1.00 57.56 332 LEU A C 1
ATOM 2580 O O . LEU A 1 332 ? 28.345 6.853 -6.598 1.00 57.56 332 LEU A O 1
ATOM 2584 N N . MET A 1 333 ? 26.832 5.439 -7.464 1.00 52.44 333 MET A N 1
ATOM 2585 C CA . MET A 1 333 ? 26.719 4.641 -6.240 1.00 52.44 333 MET A CA 1
ATOM 2586 C C . MET A 1 333 ? 28.016 3.836 -6.095 1.00 52.44 333 MET A C 1
ATOM 2588 O O . MET A 1 333 ? 28.285 2.972 -6.927 1.00 52.44 333 MET A O 1
ATOM 2592 N N . SER A 1 334 ? 28.824 4.183 -5.090 1.00 35.19 334 SER A N 1
ATOM 2593 C CA . SER A 1 334 ? 29.991 3.421 -4.628 1.00 35.19 334 SER A CA 1
ATOM 2594 C C . SER A 1 334 ? 29.568 2.177 -3.863 1.00 35.19 334 SER A C 1
ATOM 2596 O O . SER A 1 334 ? 28.661 2.334 -3.011 1.00 35.19 334 SER A O 1
#